Protein AF-A0A0N4WRC9-F1 (afdb_monomer_lite)

Structure (mmCIF, N/CA/C/O backbone):
data_AF-A0A0N4WRC9-F1
#
_entry.id   AF-A0A0N4WRC9-F1
#
loop_
_atom_site.group_PDB
_atom_site.id
_atom_site.type_symbol
_atom_site.label_atom_id
_atom_site.label_alt_id
_atom_site.label_comp_id
_atom_site.label_asym_id
_atom_site.label_entity_id
_atom_site.label_seq_id
_atom_site.pdbx_PDB_ins_code
_atom_site.Cartn_x
_atom_site.Cartn_y
_atom_site.Cartn_z
_atom_site.occupancy
_atom_site.B_iso_or_equiv
_atom_site.auth_seq_id
_atom_site.auth_comp_id
_atom_site.auth_asym_id
_atom_site.auth_atom_id
_atom_site.pdbx_PDB_model_num
ATOM 1 N N . LEU A 1 1 ? 3.732 -6.273 -2.012 1.00 65.19 1 LEU A N 1
ATOM 2 C CA . LEU A 1 1 ? 2.870 -5.575 -1.044 1.00 65.19 1 LEU A CA 1
ATOM 3 C C . LEU A 1 1 ? 3.063 -4.090 -1.220 1.00 65.19 1 LEU A C 1
ATOM 5 O O . LEU A 1 1 ? 4.178 -3.656 -1.480 1.00 65.19 1 LEU A O 1
ATOM 9 N N . VAL A 1 2 ? 1.977 -3.349 -1.140 1.00 64.12 2 VAL A N 1
ATOM 10 C CA . VAL A 1 2 ? 1.904 -1.903 -1.275 1.00 64.12 2 VAL A CA 1
ATOM 11 C C . VAL A 1 2 ? 1.178 -1.427 -0.023 1.00 64.12 2 VAL A C 1
ATOM 13 O O . VAL A 1 2 ? -0.004 -1.702 0.125 1.00 64.12 2 VAL A O 1
ATOM 16 N N . GLY A 1 3 ? 1.899 -0.845 0.928 1.00 60.81 3 GLY A N 1
ATOM 17 C CA . GLY A 1 3 ? 1.326 -0.266 2.141 1.00 60.81 3 GLY A CA 1
ATOM 18 C C . GLY A 1 3 ? 1.160 1.233 1.962 1.00 60.81 3 GLY A C 1
ATOM 19 O O . GLY A 1 3 ? 2.126 1.898 1.586 1.00 60.81 3 GLY A O 1
ATOM 20 N N . ASP A 1 4 ? -0.041 1.739 2.220 1.00 66.62 4 ASP A N 1
ATOM 21 C CA . ASP A 1 4 ? -0.364 3.155 2.065 1.00 66.62 4 ASP A CA 1
ATOM 22 C C . ASP A 1 4 ? -1.339 3.614 3.167 1.00 66.62 4 ASP A C 1
ATOM 24 O O . ASP A 1 4 ? -2.160 2.835 3.671 1.00 66.62 4 ASP A O 1
ATOM 28 N N . GLY A 1 5 ? -1.215 4.874 3.578 1.00 61.72 5 GLY A N 1
ATOM 29 C CA . GLY A 1 5 ? -2.146 5.564 4.462 1.00 61.72 5 GLY A CA 1
ATOM 30 C C . GLY A 1 5 ? -3.324 6.125 3.675 1.00 61.72 5 GLY A C 1
ATOM 31 O O . GLY A 1 5 ? -3.221 7.146 3.001 1.00 61.72 5 GLY A O 1
ATOM 32 N N . VAL A 1 6 ? -4.483 5.489 3.800 1.00 58.88 6 VAL A N 1
ATOM 33 C CA . VAL A 1 6 ? -5.631 5.707 2.923 1.00 58.88 6 VAL A CA 1
ATOM 34 C C . VAL A 1 6 ? -6.802 6.230 3.759 1.00 58.88 6 VAL A C 1
ATOM 36 O O . VAL A 1 6 ? -7.455 5.448 4.438 1.00 58.88 6 VAL A O 1
ATOM 39 N N . HIS A 1 7 ? -7.061 7.544 3.662 1.00 54.72 7 HIS A N 1
ATOM 40 C CA . HIS A 1 7 ? -8.148 8.336 4.281 1.00 54.72 7 HIS A CA 1
ATOM 41 C C . HIS A 1 7 ? -7.979 8.861 5.720 1.00 54.72 7 HIS A C 1
ATOM 43 O O . HIS A 1 7 ? -7.617 8.130 6.637 1.00 54.72 7 HIS A O 1
ATOM 49 N N . ASP A 1 8 ? -8.461 10.097 5.921 1.00 55.31 8 ASP A N 1
ATOM 50 C CA . ASP A 1 8 ? -8.910 10.691 7.202 1.00 55.31 8 ASP A CA 1
ATOM 51 C C . ASP A 1 8 ? -10.315 10.185 7.606 1.00 55.31 8 ASP A C 1
ATOM 53 O O . ASP A 1 8 ? -11.136 10.916 8.171 1.00 55.31 8 ASP A O 1
ATOM 57 N N . LEU A 1 9 ? -10.659 8.949 7.231 1.00 57.47 9 LEU A N 1
ATOM 58 C CA . LEU A 1 9 ? -11.955 8.348 7.535 1.00 57.47 9 LEU A CA 1
ATOM 59 C C . LEU A 1 9 ? -11.940 7.944 9.003 1.00 57.47 9 LEU A C 1
ATOM 61 O O . LEU A 1 9 ? -11.678 6.793 9.346 1.00 57.47 9 LEU A O 1
ATOM 65 N N . GLN A 1 10 ? -12.211 8.910 9.871 1.00 59.97 10 GLN A N 1
ATOM 66 C CA . GLN A 1 10 ? -12.531 8.633 11.254 1.00 59.97 10 GLN A CA 1
ATOM 67 C C . GLN A 1 10 ? -13.992 8.175 11.312 1.00 59.97 10 GLN A C 1
ATOM 69 O O . GLN A 1 10 ? -14.889 8.980 11.036 1.00 59.97 10 GLN A O 1
ATOM 74 N N . PRO A 1 11 ? -14.271 6.916 11.683 1.00 56.97 11 PRO A N 1
ATOM 75 C CA . PRO A 1 11 ? -15.608 6.587 12.114 1.00 56.97 11 PRO A CA 1
ATOM 76 C C . PRO A 1 11 ? -15.924 7.408 13.366 1.00 56.97 11 PRO A C 1
ATOM 78 O O . PRO A 1 11 ? -15.133 7.434 14.307 1.00 56.97 11 PRO A O 1
ATOM 81 N N . ASP A 1 12 ? -17.072 8.081 13.342 1.00 56.84 12 ASP A N 1
ATOM 82 C CA . ASP A 1 12 ? -17.635 8.840 14.466 1.00 56.84 12 ASP A CA 1
ATOM 83 C C . ASP A 1 12 ? -16.995 10.206 14.801 1.00 56.84 12 ASP A C 1
ATOM 85 O O . ASP A 1 12 ? -17.244 10.715 15.884 1.00 56.84 12 ASP A O 1
ATOM 89 N N . ALA A 1 13 ? -16.205 10.802 13.886 1.00 53.34 13 ALA A N 1
ATOM 90 C CA . ALA A 1 13 ? -15.784 12.226 13.764 1.00 53.34 13 ALA A CA 1
ATOM 91 C C . ALA A 1 13 ? -15.384 13.051 15.020 1.00 53.34 13 ALA A C 1
ATOM 93 O O . ALA A 1 13 ? -15.061 14.231 14.904 1.00 53.34 13 ALA A O 1
ATOM 94 N N . THR A 1 14 ? -15.364 12.479 16.218 1.00 55.19 14 THR A N 1
ATOM 95 C CA . THR A 1 14 ? -15.415 13.223 17.484 1.00 55.19 14 THR A CA 1
ATOM 96 C C . THR A 1 14 ? -14.083 13.854 17.857 1.00 55.19 14 THR A C 1
ATOM 98 O O . THR A 1 14 ? -14.061 14.755 18.682 1.00 55.19 14 THR A O 1
ATOM 101 N N . ASN A 1 15 ? -12.977 13.417 17.243 1.00 58.75 15 ASN A N 1
ATOM 102 C CA . ASN A 1 15 ? -11.627 13.869 17.605 1.00 58.75 15 ASN A CA 1
ATOM 103 C C . ASN A 1 15 ? -10.675 14.079 16.409 1.00 58.75 15 ASN A C 1
ATOM 105 O O . ASN A 1 15 ? -9.494 14.307 16.630 1.00 58.75 15 ASN A O 1
ATOM 109 N N . ALA A 1 16 ? -11.145 13.941 15.166 1.00 60.38 16 ALA A N 1
ATOM 110 C CA . ALA A 1 16 ? -10.432 14.097 13.885 1.00 60.38 16 ALA A CA 1
ATOM 111 C C . ALA A 1 16 ? -9.045 13.423 13.730 1.00 60.38 16 ALA A C 1
ATOM 113 O O . ALA A 1 16 ? -8.324 13.720 12.784 1.00 60.38 16 ALA A O 1
ATOM 114 N N . ASN A 1 17 ? -8.659 12.501 14.616 1.00 67.31 17 ASN A N 1
ATOM 115 C CA . ASN A 1 17 ? -7.271 12.025 14.697 1.00 67.31 17 ASN A CA 1
ATOM 116 C C . ASN A 1 17 ? -7.044 10.624 14.113 1.00 67.31 17 ASN A C 1
ATOM 118 O O . ASN A 1 17 ? -5.910 10.160 14.108 1.00 67.31 17 ASN A O 1
ATOM 122 N N . GLY A 1 18 ? -8.092 9.916 13.683 1.00 71.31 18 GLY A N 1
ATOM 123 C CA . GLY A 1 18 ? -7.990 8.537 13.195 1.00 71.31 18 GLY A CA 1
ATOM 124 C C . GLY A 1 18 ? -7.747 8.461 11.690 1.00 71.31 18 GLY A C 1
ATOM 125 O O . GLY A 1 18 ? -8.561 8.958 10.919 1.00 71.31 18 GLY A O 1
ATOM 126 N N . GLN A 1 19 ? -6.672 7.787 11.282 1.00 76.00 19 GLN A N 1
ATOM 127 C CA . GLN A 1 19 ? -6.378 7.469 9.888 1.00 76.00 19 GLN A CA 1
ATOM 128 C C . GLN A 1 19 ? -6.546 5.969 9.637 1.00 76.00 19 GLN A C 1
ATOM 130 O O . GLN A 1 19 ? -6.097 5.142 10.440 1.00 76.00 19 GLN A O 1
ATOM 135 N N . LEU A 1 20 ? -7.156 5.614 8.506 1.00 80.25 20 LEU A N 1
ATOM 136 C CA . LEU A 1 20 ? -7.158 4.244 8.010 1.00 80.25 20 LEU A CA 1
ATOM 137 C C . LEU A 1 20 ? -5.861 3.999 7.220 1.00 80.25 20 LEU A C 1
ATOM 139 O O . LEU A 1 20 ? -5.478 4.748 6.331 1.00 80.25 20 LEU A O 1
ATOM 143 N N . TYR A 1 21 ? -5.159 2.932 7.562 1.00 79.81 21 TYR A N 1
ATOM 144 C CA . TYR A 1 21 ? -3.979 2.439 6.871 1.00 79.81 21 TYR A CA 1
ATOM 145 C C . TYR A 1 21 ? -4.334 1.106 6.229 1.00 79.81 21 TYR A C 1
ATOM 147 O O . TYR A 1 21 ? -4.882 0.224 6.896 1.00 79.81 21 TYR A O 1
ATOM 155 N N . THR A 1 22 ? -4.044 0.954 4.939 1.00 81.06 22 THR A N 1
ATOM 156 C CA . THR A 1 22 ? -4.368 -0.270 4.205 1.00 81.06 22 THR A CA 1
ATOM 157 C C . THR A 1 22 ? -3.123 -0.828 3.539 1.00 81.06 22 THR A C 1
ATOM 159 O O . THR A 1 22 ? -2.378 -0.120 2.863 1.00 81.06 22 THR A O 1
ATOM 162 N N . ILE A 1 23 ? -2.896 -2.130 3.715 1.00 79.69 23 ILE A N 1
ATOM 163 C CA . ILE A 1 23 ? -1.838 -2.849 3.010 1.00 79.69 23 ILE A CA 1
ATOM 164 C C . ILE A 1 23 ? -2.464 -3.717 1.934 1.00 79.69 23 ILE A C 1
ATOM 166 O O . ILE A 1 23 ? -3.276 -4.599 2.204 1.00 79.69 23 ILE A O 1
ATOM 170 N N . HIS A 1 24 ? -2.017 -3.481 0.713 1.00 79.44 24 HIS A N 1
ATOM 171 C CA . HIS A 1 24 ? -2.478 -4.111 -0.503 1.00 79.44 24 HIS A CA 1
ATOM 172 C C . HIS A 1 24 ? -1.468 -5.145 -1.015 1.00 79.44 24 HIS A C 1
ATOM 174 O O . HIS A 1 24 ? -0.257 -4.919 -1.101 1.00 79.44 24 HIS A O 1
ATOM 180 N N . GLY A 1 25 ? -1.962 -6.312 -1.394 1.00 78.56 25 GLY A N 1
ATOM 181 C CA . GLY A 1 25 ? -1.270 -7.295 -2.206 1.00 78.56 25 GLY A CA 1
ATOM 182 C C . GLY A 1 25 ? -1.577 -7.041 -3.672 1.00 78.56 25 GLY A C 1
ATOM 183 O O . GLY A 1 25 ? -2.733 -6.972 -4.061 1.00 78.56 25 GLY A O 1
ATOM 184 N N . VAL A 1 26 ? -0.541 -6.931 -4.499 1.00 73.25 26 VAL A N 1
ATOM 185 C CA . VAL A 1 26 ? -0.716 -6.778 -5.946 1.00 73.25 26 VAL A CA 1
ATOM 186 C C . VAL A 1 26 ? -0.320 -8.090 -6.592 1.00 73.25 26 VAL A C 1
ATOM 188 O O . VAL A 1 26 ? 0.855 -8.465 -6.564 1.00 73.25 26 VAL A O 1
ATOM 191 N N . MET A 1 27 ? -1.297 -8.789 -7.161 1.00 69.25 27 MET A N 1
ATOM 192 C CA . MET A 1 27 ? -1.095 -10.061 -7.842 1.00 69.25 27 MET A CA 1
ATOM 193 C C . MET A 1 27 ? -1.244 -9.887 -9.354 1.00 69.25 27 MET A C 1
ATOM 195 O O . MET A 1 27 ? -2.059 -9.098 -9.840 1.00 69.25 27 MET A O 1
ATOM 199 N N . ALA A 1 28 ? -0.414 -10.618 -10.105 1.00 62.50 28 ALA A N 1
ATOM 200 C CA . ALA A 1 28 ? -0.503 -10.727 -11.558 1.00 62.50 28 ALA A CA 1
ATOM 201 C C . ALA A 1 28 ? -0.632 -9.356 -12.268 1.00 62.50 28 ALA A C 1
ATOM 203 O O . ALA A 1 28 ? -1.447 -9.162 -13.164 1.00 62.50 28 ALA A O 1
ATOM 204 N N . ASN A 1 29 ? 0.146 -8.356 -11.832 1.00 61.12 29 ASN A N 1
ATOM 205 C CA . ASN A 1 29 ? 0.201 -7.000 -12.407 1.00 61.12 29 ASN A CA 1
ATOM 206 C C . ASN A 1 29 ? -1.122 -6.209 -12.484 1.00 61.12 29 ASN A C 1
ATOM 208 O O . ASN A 1 29 ? -1.118 -5.128 -13.079 1.00 61.12 29 ASN A O 1
ATOM 212 N N . SER A 1 30 ? -2.227 -6.713 -11.932 1.00 66.38 30 SER A N 1
ATOM 213 C CA . SER A 1 30 ? -3.562 -6.172 -12.223 1.00 66.38 30 SER A CA 1
ATOM 214 C C . SER A 1 30 ? -4.592 -6.352 -11.113 1.00 66.38 30 SER A C 1
ATOM 216 O O . SER A 1 30 ? -5.568 -5.605 -11.098 1.00 66.38 30 SER A O 1
ATOM 218 N N . VAL A 1 31 ? -4.390 -7.299 -10.193 1.00 71.25 31 VAL A N 1
ATOM 219 C CA . VAL A 1 31 ? -5.325 -7.534 -9.092 1.00 71.25 31 VAL A CA 1
ATOM 220 C C . VAL A 1 31 ? -4.781 -6.885 -7.841 1.00 71.25 31 VAL A C 1
ATOM 222 O O . VAL A 1 31 ? -3.721 -7.268 -7.348 1.00 71.25 31 VAL A O 1
ATOM 225 N N . ASP A 1 32 ? -5.524 -5.906 -7.353 1.00 77.19 32 ASP A N 1
ATOM 226 C CA . ASP A 1 32 ? -5.319 -5.310 -6.046 1.00 77.19 32 ASP A CA 1
ATOM 227 C C . ASP A 1 32 ? -6.167 -6.068 -5.015 1.00 77.19 32 ASP A C 1
ATOM 229 O O . ASP A 1 32 ? -7.366 -6.276 -5.212 1.00 77.19 32 ASP A O 1
ATOM 233 N N . VAL A 1 33 ? -5.523 -6.536 -3.951 1.00 80.88 33 VAL A N 1
ATOM 234 C CA . VAL A 1 33 ? -6.125 -7.333 -2.887 1.00 80.88 33 VAL A CA 1
ATOM 235 C C . VAL A 1 33 ? -5.816 -6.649 -1.560 1.00 80.88 33 VAL A C 1
ATOM 237 O O . VAL A 1 33 ? -4.659 -6.666 -1.143 1.00 80.88 33 VAL A O 1
ATOM 240 N N . PRO A 1 34 ? -6.796 -6.072 -0.853 1.00 84.69 34 PRO A N 1
ATOM 241 C CA . PRO A 1 34 ? -6.545 -5.571 0.489 1.00 84.69 34 PRO A CA 1
ATOM 242 C C . PRO A 1 34 ? -6.251 -6.753 1.423 1.00 84.69 34 PRO A C 1
ATOM 244 O O . PRO A 1 34 ? -7.038 -7.694 1.516 1.00 84.69 34 PRO A O 1
ATOM 247 N N . LEU A 1 35 ? -5.095 -6.721 2.085 1.00 82.31 35 LEU A N 1
ATOM 248 C CA . LEU A 1 35 ? -4.628 -7.782 2.983 1.00 82.31 35 LEU A CA 1
ATOM 249 C C . LEU A 1 35 ? -4.779 -7.409 4.453 1.00 82.31 35 LEU A C 1
ATOM 251 O O . LEU A 1 35 ? -4.991 -8.284 5.287 1.00 82.31 35 LEU A O 1
ATOM 255 N N . LEU A 1 36 ? -4.635 -6.124 4.777 1.00 85.25 36 LEU A N 1
ATOM 256 C CA . LEU A 1 36 ? -4.705 -5.634 6.147 1.00 85.25 36 LEU A CA 1
ATOM 257 C C . LEU A 1 36 ? -5.291 -4.228 6.175 1.00 85.25 36 LEU A C 1
ATOM 259 O O . LEU A 1 36 ? -4.906 -3.379 5.373 1.00 85.25 36 LEU A O 1
ATOM 263 N N . PHE A 1 37 ? -6.158 -3.991 7.155 1.00 86.75 37 PHE A N 1
ATOM 264 C CA . PHE A 1 37 ? -6.667 -2.675 7.523 1.00 86.75 37 PHE A CA 1
ATOM 265 C C . PHE A 1 37 ? -6.233 -2.359 8.954 1.00 86.75 37 PHE A C 1
ATOM 267 O O . PHE A 1 37 ? -6.355 -3.207 9.838 1.00 86.75 37 PHE A O 1
ATOM 274 N N . ALA A 1 38 ? -5.750 -1.147 9.194 1.00 84.88 38 ALA A N 1
ATOM 275 C CA . ALA A 1 38 ? -5.419 -0.657 10.523 1.00 84.88 38 ALA A CA 1
ATOM 276 C C . ALA A 1 38 ? -5.966 0.755 10.696 1.00 84.88 38 ALA A C 1
ATOM 278 O O . ALA A 1 38 ? -5.669 1.633 9.900 1.00 84.88 38 ALA A O 1
ATOM 279 N N . ILE A 1 39 ? -6.743 0.989 11.748 1.00 83.44 39 ILE A N 1
ATOM 280 C CA . ILE A 1 39 ? -7.144 2.342 12.136 1.00 83.44 39 ILE A CA 1
ATOM 281 C C . ILE A 1 39 ? -6.180 2.789 13.224 1.00 83.44 39 ILE A C 1
ATOM 283 O O . ILE A 1 39 ? -6.057 2.130 14.257 1.00 83.44 39 ILE A O 1
ATOM 287 N N . THR A 1 40 ? -5.476 3.888 12.988 1.00 79.25 40 THR A N 1
ATOM 288 C CA . THR A 1 40 ? -4.494 4.416 13.932 1.00 79.25 40 THR A CA 1
ATOM 289 C C . THR A 1 40 ? -4.665 5.910 14.129 1.00 79.25 40 THR A C 1
ATOM 291 O O . THR A 1 40 ? -4.938 6.647 13.190 1.00 79.25 40 THR A O 1
ATOM 294 N N . THR A 1 41 ? -4.468 6.367 15.363 1.00 78.94 41 THR A N 1
ATOM 295 C CA . THR A 1 41 ? -4.416 7.795 15.698 1.00 78.94 41 THR A CA 1
ATOM 296 C C . THR A 1 41 ? -2.997 8.356 15.739 1.00 78.94 41 THR A C 1
ATOM 298 O O . THR A 1 41 ? -2.790 9.537 16.008 1.00 78.94 41 THR A O 1
ATOM 301 N N . ARG A 1 42 ? -1.984 7.505 15.524 1.00 76.50 42 ARG A N 1
ATOM 302 C CA . ARG A 1 42 ? -0.563 7.862 15.610 1.00 76.50 42 ARG A CA 1
ATOM 303 C C . ARG A 1 42 ? 0.231 7.205 14.485 1.00 76.50 42 ARG A C 1
ATOM 305 O O . ARG A 1 42 ? 0.025 6.036 14.172 1.00 76.50 42 ARG A O 1
ATOM 312 N N . LYS A 1 43 ? 1.205 7.929 13.939 1.00 75.50 43 LYS A N 1
ATOM 313 C CA . LYS A 1 43 ? 2.073 7.466 12.840 1.00 75.50 43 LYS A CA 1
ATOM 314 C C . LYS A 1 43 ? 3.533 7.334 13.281 1.00 75.50 43 LYS A C 1
ATOM 316 O O . LYS A 1 43 ? 4.434 7.920 12.691 1.00 75.50 43 LYS A O 1
ATOM 321 N N . ASN A 1 44 ? 3.771 6.640 14.393 1.00 80.88 44 ASN A N 1
ATOM 322 C CA . ASN A 1 44 ? 5.127 6.420 14.904 1.00 80.88 44 ASN A CA 1
ATOM 323 C C . ASN A 1 44 ? 5.633 5.009 14.580 1.00 80.88 44 ASN A C 1
ATOM 325 O O . ASN A 1 44 ? 4.867 4.124 14.204 1.00 80.88 44 ASN A O 1
ATOM 329 N N . GLU A 1 45 ? 6.941 4.812 14.734 1.00 75.25 45 GLU A N 1
ATOM 330 C CA . GLU A 1 45 ? 7.624 3.570 14.360 1.00 75.25 45 GLU A CA 1
ATOM 331 C C . GLU A 1 45 ? 7.032 2.348 15.072 1.00 75.25 45 GLU A C 1
ATOM 333 O O . GLU A 1 45 ? 6.722 1.362 14.418 1.00 75.25 45 GLU A O 1
ATOM 338 N N . ARG A 1 46 ? 6.735 2.458 16.372 1.00 80.00 46 ARG A N 1
ATOM 339 C CA . ARG A 1 46 ? 6.157 1.370 17.177 1.00 80.00 46 ARG A CA 1
ATOM 340 C C . ARG A 1 46 ? 4.774 0.924 16.689 1.00 80.00 46 ARG A C 1
ATOM 342 O O . ARG A 1 46 ? 4.429 -0.253 16.781 1.00 80.00 46 ARG A O 1
ATOM 349 N N . VAL A 1 47 ? 3.955 1.854 16.190 1.00 82.69 47 VAL A N 1
ATOM 350 C CA . VAL A 1 47 ? 2.657 1.516 15.583 1.00 82.69 47 VAL A CA 1
ATOM 351 C C . VAL A 1 47 ? 2.871 0.729 14.293 1.00 82.69 47 VAL A C 1
ATOM 353 O O . VAL A 1 47 ? 2.250 -0.319 14.114 1.00 82.69 47 VAL A O 1
ATOM 356 N N . TYR A 1 48 ? 3.773 1.192 13.426 1.00 78.44 48 TYR A N 1
ATOM 357 C CA . TYR A 1 48 ? 4.091 0.499 12.179 1.00 78.44 48 TYR A CA 1
ATOM 358 C C . TYR A 1 48 ? 4.728 -0.873 12.419 1.00 78.44 48 TYR A C 1
ATOM 360 O O . TYR A 1 48 ? 4.324 -1.830 11.767 1.00 78.44 48 TYR A O 1
ATOM 368 N N . GLU A 1 49 ? 5.628 -1.009 13.398 1.00 79.00 49 GLU A N 1
ATOM 369 C CA . GLU A 1 49 ? 6.194 -2.297 13.831 1.00 79.00 49 GLU A CA 1
ATOM 370 C C . GLU A 1 49 ? 5.082 -3.291 14.198 1.00 79.00 49 GLU A C 1
ATOM 372 O O . GLU A 1 49 ? 5.104 -4.436 13.758 1.00 79.00 49 GLU A O 1
ATOM 377 N N . ARG A 1 50 ? 4.045 -2.852 14.924 1.00 84.88 50 ARG A N 1
ATOM 378 C CA . ARG A 1 50 ? 2.911 -3.718 15.283 1.00 84.88 50 ARG A CA 1
ATOM 379 C C . ARG A 1 50 ? 2.052 -4.105 14.077 1.00 84.88 50 ARG A C 1
ATOM 381 O O . ARG A 1 50 ? 1.637 -5.258 13.979 1.00 84.88 50 ARG A O 1
ATOM 388 N N . ILE A 1 51 ? 1.777 -3.163 13.173 1.00 83.38 51 ILE A N 1
ATOM 389 C CA . ILE A 1 51 ? 1.015 -3.421 11.938 1.00 83.38 51 ILE A CA 1
ATOM 390 C C . ILE A 1 51 ? 1.757 -4.439 11.063 1.00 83.38 51 ILE A C 1
ATOM 392 O O . ILE A 1 51 ? 1.181 -5.433 10.619 1.00 83.38 51 ILE A O 1
ATOM 396 N N . PHE A 1 52 ? 3.047 -4.203 10.842 1.00 81.06 52 PHE A N 1
ATOM 397 C CA . PHE A 1 52 ? 3.915 -5.054 10.039 1.00 81.06 52 PHE A CA 1
ATOM 398 C C . PHE A 1 52 ? 4.146 -6.419 10.687 1.00 81.06 52 PHE A C 1
ATOM 400 O O . PHE A 1 52 ? 4.057 -7.428 9.994 1.00 81.06 52 PHE A O 1
ATOM 407 N N . GLY A 1 53 ? 4.310 -6.477 12.010 1.00 79.75 53 GLY A N 1
ATOM 408 C CA . GLY A 1 53 ? 4.389 -7.730 12.760 1.00 79.75 53 GLY A CA 1
ATOM 409 C C . GLY A 1 53 ? 3.149 -8.603 12.565 1.00 79.75 53 GLY A C 1
ATOM 410 O O . GLY A 1 53 ? 3.273 -9.778 12.233 1.00 79.75 53 GLY A O 1
ATOM 411 N N . LYS A 1 54 ? 1.939 -8.027 12.644 1.00 85.50 54 LYS A N 1
ATOM 412 C CA . LYS A 1 54 ? 0.697 -8.782 12.387 1.00 85.50 54 LYS A CA 1
ATOM 413 C C . LYS A 1 54 ? 0.566 -9.279 10.958 1.00 85.50 54 LYS A C 1
ATOM 415 O O . LYS A 1 54 ? 0.087 -10.387 10.733 1.00 85.50 54 LYS A O 1
ATOM 420 N N . LEU A 1 55 ? 1.020 -8.488 9.994 1.00 81.62 55 LEU A N 1
ATOM 421 C CA . LEU A 1 55 ? 1.078 -8.926 8.60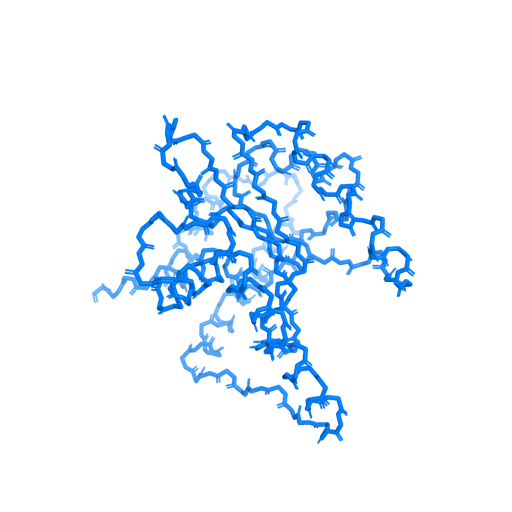8 1.00 81.62 55 LEU A CA 1
ATOM 422 C C . LEU A 1 55 ? 2.081 -10.073 8.413 1.00 81.62 55 LEU A C 1
ATOM 424 O O . LEU A 1 55 ? 1.774 -11.027 7.704 1.00 81.62 55 LEU A O 1
ATOM 428 N N . LYS A 1 56 ? 3.257 -9.991 9.042 1.00 77.44 56 LYS A N 1
ATOM 429 C CA . LYS A 1 56 ? 4.296 -11.026 9.002 1.00 77.44 56 LYS A CA 1
ATOM 430 C C . LYS A 1 56 ? 3.784 -12.342 9.586 1.00 77.44 56 LYS A C 1
ATOM 432 O O . LYS A 1 56 ? 3.808 -13.338 8.873 1.00 77.44 56 LYS A O 1
ATOM 437 N N . GLU A 1 57 ? 3.213 -12.312 10.793 1.00 83.19 57 GLU A N 1
ATOM 438 C CA . GLU A 1 57 ? 2.577 -13.475 11.436 1.00 83.19 57 GLU A CA 1
ATOM 439 C C . GLU A 1 57 ? 1.543 -14.137 10.505 1.00 83.19 57 GLU A C 1
ATOM 441 O O . GLU A 1 57 ? 1.559 -15.351 10.312 1.00 83.19 57 GLU A O 1
ATOM 446 N N . ALA A 1 58 ? 0.666 -13.342 9.879 1.00 83.25 58 ALA A N 1
ATOM 447 C CA . ALA A 1 58 ? -0.369 -13.856 8.981 1.00 83.25 58 ALA A CA 1
ATOM 448 C C . ALA A 1 58 ? 0.204 -14.486 7.699 1.00 83.25 58 ALA A C 1
ATOM 450 O O . ALA A 1 58 ? -0.306 -15.499 7.220 1.00 83.25 58 ALA A O 1
ATOM 451 N N . ILE A 1 59 ? 1.260 -13.897 7.132 1.00 78.38 59 ILE A N 1
ATOM 452 C CA . ILE A 1 59 ? 1.927 -14.423 5.936 1.00 78.38 59 ILE A CA 1
ATOM 453 C C . ILE A 1 59 ? 2.673 -15.718 6.261 1.00 78.38 59 ILE A C 1
ATOM 455 O O . ILE A 1 59 ? 2.592 -16.670 5.486 1.00 78.38 59 ILE A O 1
ATOM 459 N N . GLU A 1 60 ? 3.380 -15.765 7.389 1.00 80.38 60 GLU A N 1
ATOM 460 C CA . GLU A 1 60 ? 4.104 -16.952 7.851 1.00 80.38 60 GLU A CA 1
ATOM 461 C C . GLU A 1 60 ? 3.137 -18.104 8.145 1.00 80.38 60 GLU A C 1
ATOM 463 O O . GLU A 1 60 ? 3.340 -19.212 7.647 1.00 80.38 60 GLU A O 1
ATOM 468 N N . ALA A 1 61 ? 2.027 -17.832 8.839 1.00 83.31 61 ALA A N 1
ATOM 469 C CA . ALA A 1 61 ? 0.972 -18.815 9.089 1.00 83.31 61 ALA A CA 1
ATOM 470 C C . ALA A 1 61 ? 0.340 -19.360 7.793 1.00 83.31 61 ALA A C 1
ATOM 472 O O . ALA A 1 61 ? -0.082 -20.514 7.744 1.00 83.31 61 ALA A O 1
ATOM 473 N N . ALA A 1 62 ? 0.302 -18.554 6.729 1.00 81.44 62 ALA A N 1
ATOM 474 C CA . ALA A 1 62 ? -0.172 -18.964 5.408 1.00 81.44 62 ALA A CA 1
ATOM 475 C C . ALA A 1 62 ? 0.894 -19.690 4.556 1.00 81.44 62 ALA A C 1
ATOM 477 O O . ALA A 1 62 ? 0.637 -19.993 3.390 1.00 81.44 62 ALA A O 1
ATOM 478 N N . GLY A 1 63 ? 2.096 -19.949 5.090 1.00 79.06 63 GLY A N 1
ATOM 479 C CA . GLY A 1 63 ? 3.200 -20.587 4.360 1.00 79.06 63 GLY A CA 1
ATOM 480 C C . GLY A 1 63 ? 3.875 -19.676 3.326 1.00 79.06 63 GLY A C 1
ATOM 481 O O . GLY A 1 63 ? 4.477 -20.150 2.358 1.00 79.06 63 GLY A O 1
ATOM 482 N N . GLY A 1 64 ? 3.749 -18.356 3.484 1.00 68.94 64 GLY A N 1
ATOM 483 C CA . GLY A 1 64 ? 4.329 -17.366 2.584 1.00 68.94 64 GLY A CA 1
ATOM 484 C C . GLY A 1 64 ? 5.861 -17.392 2.570 1.00 68.94 64 GLY A C 1
ATOM 485 O O . GLY A 1 64 ? 6.517 -17.629 3.578 1.00 68.94 64 GLY A O 1
ATOM 486 N N . ARG A 1 65 ? 6.459 -17.131 1.401 1.00 63.84 65 ARG A N 1
ATOM 487 C CA . ARG A 1 65 ? 7.923 -17.096 1.225 1.00 63.84 65 ARG A CA 1
ATOM 488 C C . ARG A 1 65 ? 8.514 -15.749 1.641 1.00 63.84 65 ARG A C 1
ATOM 490 O O . ARG A 1 65 ? 7.938 -14.711 1.339 1.00 63.84 65 ARG A O 1
ATOM 497 N N . ASN A 1 66 ? 9.761 -15.765 2.115 1.00 57.62 66 ASN A N 1
ATOM 498 C CA . ASN A 1 66 ? 10.513 -14.586 2.579 1.00 57.62 66 ASN A CA 1
ATOM 499 C C . ASN A 1 66 ? 10.902 -13.547 1.507 1.00 57.62 66 ASN A C 1
ATOM 501 O O . ASN A 1 66 ? 11.660 -12.620 1.777 1.00 57.62 66 ASN A O 1
ATOM 505 N N . ASN A 1 67 ? 10.442 -13.690 0.263 1.00 61.41 67 ASN A N 1
ATOM 506 C CA . ASN A 1 67 ? 10.879 -12.844 -0.851 1.00 61.41 67 ASN A CA 1
ATOM 507 C C . ASN A 1 67 ? 9.756 -11.921 -1.332 1.00 61.41 67 ASN A C 1
ATOM 509 O O . ASN A 1 67 ? 9.453 -11.835 -2.525 1.00 61.41 67 ASN A O 1
ATOM 513 N N . ILE A 1 68 ? 9.104 -11.256 -0.382 1.00 64.12 68 ILE A N 1
ATOM 514 C CA . ILE A 1 68 ? 8.028 -10.318 -0.672 1.00 64.12 68 ILE A CA 1
ATOM 515 C C . ILE A 1 68 ? 8.616 -8.925 -0.843 1.00 64.12 68 ILE A C 1
ATOM 517 O O . ILE A 1 68 ? 9.321 -8.413 0.018 1.00 64.12 68 ILE A O 1
ATOM 521 N N . ARG A 1 69 ? 8.302 -8.290 -1.973 1.00 65.06 69 ARG A N 1
ATOM 522 C CA . ARG A 1 69 ? 8.671 -6.893 -2.209 1.00 65.06 69 ARG A CA 1
ATOM 523 C C . ARG A 1 69 ? 7.633 -5.985 -1.580 1.00 65.06 69 ARG A C 1
ATOM 525 O O . ARG A 1 69 ? 6.439 -6.163 -1.834 1.00 65.06 69 ARG A O 1
ATOM 532 N N . ILE A 1 70 ? 8.085 -5.015 -0.800 1.00 64.50 70 ILE A N 1
ATOM 533 C CA . ILE A 1 70 ? 7.223 -4.081 -0.084 1.00 64.50 70 ILE A CA 1
ATOM 534 C C . ILE A 1 70 ? 7.500 -2.681 -0.610 1.00 64.50 70 ILE A C 1
ATOM 536 O O . ILE A 1 70 ? 8.647 -2.248 -0.686 1.00 64.50 70 ILE A O 1
ATOM 540 N N . LEU A 1 71 ? 6.436 -1.997 -0.998 1.00 64.25 71 LEU A N 1
ATOM 541 C CA . LEU A 1 71 ? 6.445 -0.582 -1.295 1.00 64.25 71 LEU A CA 1
ATOM 542 C C . LEU A 1 71 ? 5.630 0.103 -0.200 1.00 64.25 71 LEU A C 1
ATOM 544 O O . LEU A 1 71 ? 4.475 -0.256 -0.003 1.00 64.25 71 LEU A O 1
ATOM 548 N N . LEU A 1 72 ? 6.249 1.022 0.528 1.00 66.38 72 LEU A N 1
ATOM 549 C CA . LEU A 1 72 ? 5.622 1.766 1.618 1.00 66.38 72 LEU A CA 1
ATOM 550 C C . LEU A 1 72 ? 5.581 3.243 1.256 1.00 66.38 72 LEU A C 1
ATOM 552 O O . LEU A 1 72 ? 6.377 3.699 0.428 1.00 66.38 72 LEU A O 1
ATOM 556 N N . ASP A 1 73 ? 4.708 3.986 1.924 1.00 61.72 73 ASP A N 1
ATOM 557 C CA . ASP A 1 73 ? 4.799 5.439 1.939 1.00 61.72 73 ASP A CA 1
ATOM 558 C C . ASP A 1 73 ? 6.179 5.906 2.399 1.00 61.72 73 ASP A C 1
ATOM 560 O O . ASP A 1 73 ? 6.834 5.284 3.239 1.00 61.72 73 ASP A O 1
ATOM 564 N N . TYR A 1 74 ? 6.618 7.043 1.856 1.00 54.41 74 TYR A N 1
ATOM 565 C CA . TYR A 1 74 ? 7.921 7.652 2.138 1.00 54.41 74 TYR A CA 1
ATOM 566 C C . TYR A 1 74 ? 8.063 8.170 3.589 1.00 54.41 74 TY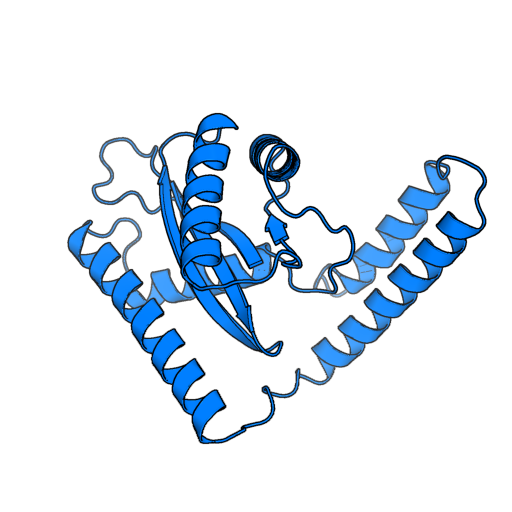R A C 1
ATOM 568 O O . TYR A 1 74 ? 8.997 8.916 3.893 1.00 54.41 74 TYR A O 1
ATOM 576 N N . GLU A 1 75 ? 7.168 7.785 4.505 1.00 62.88 75 GLU A N 1
ATOM 577 C CA . GLU A 1 75 ? 7.264 8.109 5.923 1.00 62.88 75 GLU A CA 1
ATOM 578 C C . GLU A 1 75 ? 8.453 7.381 6.570 1.00 62.88 75 GLU A C 1
ATOM 580 O O . GLU A 1 75 ? 8.566 6.153 6.563 1.00 62.88 75 GLU A O 1
ATOM 585 N N . LYS A 1 76 ? 9.346 8.157 7.198 1.00 67.62 76 LYS A N 1
ATOM 586 C CA . LYS A 1 76 ? 10.580 7.655 7.826 1.00 67.62 76 LYS A CA 1
ATOM 587 C C . LYS A 1 76 ? 10.313 6.569 8.875 1.00 67.62 76 LYS A C 1
ATOM 589 O O . LYS A 1 76 ? 11.074 5.611 8.962 1.00 67.62 76 LYS A O 1
ATOM 594 N N . ALA A 1 77 ? 9.229 6.706 9.639 1.00 65.69 77 ALA A N 1
ATOM 595 C CA . ALA A 1 77 ? 8.828 5.743 10.660 1.00 65.69 77 ALA A CA 1
ATOM 596 C C . ALA A 1 77 ? 8.440 4.382 10.057 1.00 65.69 77 ALA A C 1
ATOM 598 O O . ALA A 1 77 ? 8.924 3.355 10.525 1.00 65.69 77 ALA A O 1
ATOM 599 N N . ALA A 1 78 ? 7.636 4.373 8.988 1.00 64.56 78 ALA A N 1
ATOM 600 C CA . ALA A 1 78 ? 7.255 3.150 8.283 1.00 64.56 78 ALA A CA 1
ATOM 601 C C . ALA A 1 78 ? 8.474 2.468 7.640 1.00 64.56 78 ALA A C 1
ATOM 603 O O . ALA A 1 78 ? 8.645 1.254 7.744 1.00 64.56 78 ALA A O 1
ATOM 604 N N . ILE A 1 79 ? 9.375 3.252 7.036 1.00 67.44 79 ILE A N 1
ATOM 605 C CA . ILE A 1 79 ? 10.619 2.733 6.452 1.00 67.44 79 ILE A CA 1
ATOM 606 C C . ILE A 1 79 ? 11.510 2.088 7.522 1.00 67.44 79 ILE A C 1
ATOM 608 O O . ILE A 1 79 ? 12.060 1.012 7.289 1.00 67.44 79 ILE A O 1
ATOM 612 N N . ASN A 1 80 ? 11.683 2.734 8.676 1.00 70.06 80 ASN A N 1
ATOM 613 C CA . ASN A 1 80 ? 12.532 2.207 9.743 1.00 70.06 80 ASN A CA 1
ATOM 614 C C . ASN A 1 80 ? 11.941 0.937 10.369 1.00 70.06 80 ASN A C 1
ATOM 616 O O . ASN A 1 80 ? 12.661 -0.054 10.491 1.00 70.06 80 ASN A O 1
ATOM 620 N N . ALA A 1 81 ? 10.633 0.928 10.643 1.00 66.12 81 ALA A N 1
ATOM 621 C CA . ALA A 1 81 ? 9.923 -0.250 11.136 1.00 66.12 81 ALA A CA 1
ATOM 622 C C . ALA A 1 81 ? 10.084 -1.446 10.183 1.00 66.12 81 ALA A C 1
ATOM 624 O O . ALA A 1 81 ? 10.418 -2.550 10.606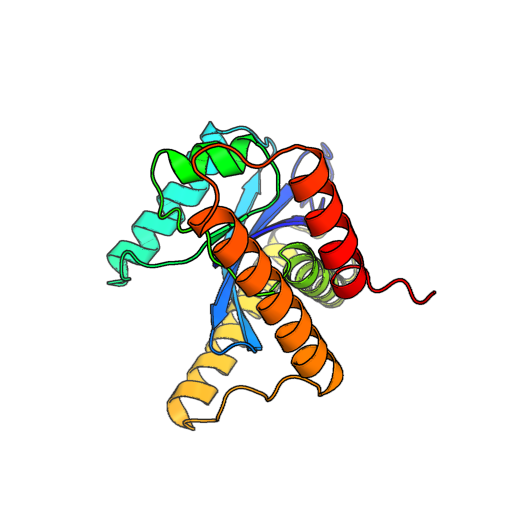 1.00 66.12 81 ALA A O 1
ATOM 625 N N . ALA A 1 82 ? 9.931 -1.221 8.875 1.00 67.56 82 ALA A N 1
ATOM 626 C CA . ALA A 1 82 ? 10.104 -2.274 7.880 1.00 67.56 82 ALA A CA 1
ATOM 627 C C . ALA A 1 82 ? 11.544 -2.801 7.804 1.00 67.56 82 ALA A C 1
ATOM 629 O O . ALA A 1 82 ? 11.740 -3.995 7.608 1.00 67.56 82 ALA A O 1
ATOM 630 N N . LYS A 1 83 ? 12.554 -1.938 7.986 1.00 67.19 83 LYS A N 1
ATOM 631 C CA . LYS A 1 83 ? 13.973 -2.335 7.962 1.00 67.19 83 LYS A CA 1
ATOM 632 C C . LYS A 1 83 ? 14.394 -3.184 9.156 1.00 67.19 83 LYS A C 1
ATOM 634 O O . LYS A 1 83 ? 15.319 -3.977 9.011 1.00 67.19 83 LYS A O 1
ATOM 639 N N . ARG A 1 84 ? 13.783 -2.975 10.324 1.00 62.75 84 ARG A N 1
ATOM 640 C CA . ARG A 1 84 ? 14.168 -3.670 11.559 1.00 62.75 84 ARG A CA 1
ATOM 641 C C . ARG A 1 84 ? 13.767 -5.138 11.568 1.00 62.75 84 ARG A C 1
ATOM 643 O O . ARG A 1 84 ? 14.467 -5.926 12.189 1.00 62.75 84 ARG A O 1
ATOM 650 N N . ASP A 1 85 ? 12.677 -5.491 10.887 1.00 55.19 85 ASP A N 1
ATOM 651 C CA . ASP A 1 85 ? 12.065 -6.812 11.076 1.00 55.19 85 ASP A CA 1
ATOM 652 C C . ASP A 1 85 ? 11.452 -7.437 9.801 1.00 55.19 85 ASP A C 1
ATOM 654 O O . ASP A 1 85 ? 10.927 -8.556 9.840 1.00 55.19 85 ASP A O 1
ATOM 658 N N . MET A 1 86 ? 11.507 -6.752 8.645 1.00 53.28 86 MET A N 1
ATOM 659 C CA . MET A 1 86 ? 10.845 -7.197 7.411 1.00 53.28 86 MET A CA 1
ATOM 660 C C . MET A 1 86 ? 11.664 -7.049 6.118 1.00 53.28 86 MET A C 1
ATOM 662 O O . MET A 1 86 ? 12.642 -6.314 6.001 1.00 53.28 86 MET A O 1
ATOM 666 N N . TRP A 1 87 ? 11.243 -7.838 5.125 1.00 53.53 87 TRP A N 1
ATOM 667 C CA . TRP A 1 87 ? 11.904 -8.117 3.850 1.00 53.53 87 TRP A CA 1
ATOM 668 C C . TRP A 1 87 ? 12.152 -6.865 2.989 1.00 53.53 87 TRP A C 1
ATOM 670 O O . TRP A 1 87 ? 11.381 -6.518 2.092 1.00 53.53 87 TRP A O 1
ATOM 680 N N . CYS A 1 88 ? 13.269 -6.178 3.223 1.00 41.72 88 CYS A N 1
ATOM 681 C CA . CYS A 1 88 ? 13.708 -5.076 2.375 1.00 41.72 88 CYS A CA 1
ATOM 682 C C . CYS A 1 88 ? 14.467 -5.603 1.149 1.00 41.72 88 CYS A C 1
ATOM 684 O O . CYS A 1 88 ? 15.656 -5.909 1.219 1.00 41.72 88 CYS A O 1
ATOM 686 N N . LYS A 1 89 ? 13.807 -5.623 -0.015 1.00 37.44 89 LYS A N 1
ATOM 687 C CA . LYS A 1 89 ? 14.496 -5.702 -1.310 1.00 37.44 89 LYS A CA 1
ATOM 688 C C . LYS A 1 89 ? 14.224 -4.455 -2.144 1.00 37.44 89 LYS A C 1
ATOM 690 O O . LYS A 1 89 ? 13.116 -4.233 -2.628 1.00 37.44 89 LYS A O 1
ATOM 695 N N . TRP A 1 90 ? 15.278 -3.667 -2.332 1.00 32.56 90 TRP A N 1
ATOM 696 C CA . TRP A 1 90 ? 15.342 -2.526 -3.240 1.00 32.56 90 TRP A CA 1
ATOM 697 C C . TRP A 1 90 ? 15.347 -2.997 -4.697 1.00 32.56 90 TRP A C 1
ATOM 699 O O . TRP A 1 90 ? 16.424 -3.168 -5.251 1.00 32.56 90 TRP A O 1
ATOM 709 N N . ASP A 1 91 ? 14.178 -3.242 -5.307 1.00 34.53 91 ASP A N 1
ATOM 710 C CA . ASP A 1 91 ? 14.031 -3.328 -6.775 1.00 34.53 91 ASP A CA 1
ATOM 711 C C . ASP A 1 91 ? 12.563 -3.487 -7.246 1.00 34.53 91 ASP A C 1
ATOM 713 O O . ASP A 1 91 ? 12.139 -4.570 -7.670 1.00 34.53 91 ASP A O 1
ATOM 717 N N . VAL A 1 92 ? 11.722 -2.451 -7.136 1.00 45.09 92 VAL A N 1
ATOM 718 C CA . VAL A 1 92 ? 10.306 -2.550 -7.551 1.00 45.09 92 VAL A CA 1
ATOM 719 C C . VAL A 1 92 ? 10.007 -1.675 -8.760 1.00 45.09 92 VAL A C 1
ATOM 721 O O . VAL A 1 92 ? 10.125 -0.453 -8.727 1.00 45.09 92 VAL A O 1
ATOM 724 N N . SER A 1 93 ? 9.552 -2.327 -9.828 1.00 41.00 93 SER A N 1
ATOM 725 C CA . SER A 1 93 ? 9.016 -1.701 -11.027 1.00 41.00 93 SER A CA 1
ATOM 726 C C . SER A 1 93 ? 7.537 -1.313 -10.844 1.00 41.00 93 SER A C 1
ATOM 728 O O . SER A 1 93 ? 6.648 -2.154 -10.934 1.00 41.00 93 SER A O 1
ATOM 730 N N . ILE A 1 94 ? 7.290 -0.010 -10.670 1.00 47.94 94 ILE A N 1
ATOM 731 C CA . ILE A 1 94 ? 6.161 0.746 -11.256 1.00 47.94 94 ILE A CA 1
ATOM 732 C C . ILE A 1 94 ? 4.747 0.234 -10.919 1.00 47.94 94 ILE A C 1
ATOM 734 O O . ILE A 1 94 ? 3.875 0.126 -11.787 1.00 47.94 94 ILE A O 1
ATOM 738 N N . LEU A 1 95 ? 4.483 0.008 -9.637 1.00 47.78 95 LEU A N 1
ATOM 739 C CA . LEU A 1 95 ? 3.213 0.448 -9.063 1.00 47.78 95 LEU A CA 1
ATOM 740 C C . LEU A 1 95 ? 3.553 1.587 -8.104 1.00 47.78 95 LEU A C 1
ATOM 742 O O . LEU A 1 95 ? 4.518 1.463 -7.359 1.00 47.78 95 LEU A O 1
ATOM 746 N N . ARG A 1 96 ? 2.840 2.711 -8.161 1.00 51.38 96 ARG A N 1
ATOM 747 C CA . ARG A 1 96 ? 2.971 3.730 -7.111 1.00 51.38 96 ARG A CA 1
ATOM 748 C C . ARG A 1 96 ? 2.036 3.364 -5.979 1.00 51.38 96 ARG A C 1
ATOM 750 O O . ARG A 1 96 ? 0.895 3.025 -6.289 1.00 51.38 96 ARG A O 1
ATOM 757 N N . THR A 1 97 ? 2.499 3.481 -4.733 1.00 53.56 97 THR A N 1
ATOM 758 C CA . THR A 1 97 ? 1.622 3.434 -3.550 1.00 53.56 97 THR A CA 1
ATOM 759 C C . THR A 1 97 ? 0.432 4.363 -3.766 1.00 53.56 97 THR A C 1
ATOM 761 O O . THR A 1 97 ? -0.699 3.891 -3.838 1.00 53.56 97 THR A O 1
ATOM 764 N N . THR A 1 98 ? 0.733 5.610 -4.151 1.00 54.56 98 THR A N 1
ATOM 765 C CA . THR A 1 98 ? -0.242 6.677 -4.401 1.00 54.56 98 THR A CA 1
ATOM 766 C C . THR A 1 98 ? -1.372 6.266 -5.338 1.00 54.56 98 THR A C 1
ATOM 768 O O . THR A 1 98 ? -2.523 6.574 -5.077 1.00 54.56 98 THR A O 1
ATOM 771 N N . ASN A 1 99 ? -1.093 5.530 -6.420 1.00 61.47 99 ASN A N 1
ATOM 772 C CA . ASN A 1 99 ? -2.139 5.147 -7.372 1.00 61.47 99 ASN A CA 1
ATOM 773 C C . ASN A 1 99 ? -3.048 4.038 -6.819 1.00 61.47 99 ASN A C 1
ATOM 775 O O . ASN A 1 99 ? -4.236 4.016 -7.141 1.00 61.47 99 ASN A O 1
ATOM 779 N N . ALA A 1 100 ? -2.494 3.110 -6.032 1.00 64.62 100 ALA A N 1
ATOM 780 C CA . ALA A 1 100 ? -3.274 2.061 -5.379 1.00 64.62 100 ALA A CA 1
ATOM 781 C C . ALA A 1 100 ? -4.156 2.670 -4.282 1.00 64.62 100 ALA A C 1
ATOM 783 O O . ALA A 1 100 ? -5.367 2.454 -4.281 1.00 64.62 100 ALA A O 1
ATOM 784 N N . ALA A 1 101 ? -3.587 3.539 -3.446 1.00 64.81 101 ALA A N 1
ATOM 785 C CA . ALA A 1 101 ? -4.342 4.258 -2.432 1.00 64.81 101 ALA A CA 1
ATOM 786 C C . ALA A 1 101 ? -5.377 5.213 -2.995 1.00 64.81 101 ALA A C 1
ATOM 788 O O . ALA A 1 101 ? -6.503 5.194 -2.532 1.00 64.81 101 ALA A O 1
ATOM 789 N N . GLU A 1 102 ? -5.067 6.025 -4.005 1.00 68.12 102 GLU A N 1
ATOM 790 C CA . GLU A 1 102 ? -6.058 6.897 -4.647 1.00 68.12 102 GLU A CA 1
ATOM 791 C C . GLU A 1 102 ? -7.212 6.088 -5.250 1.00 68.12 102 GLU A C 1
ATOM 793 O O . GLU A 1 102 ? -8.375 6.486 -5.153 1.00 68.12 102 GLU A O 1
ATOM 798 N N . SER A 1 103 ? -6.911 4.936 -5.858 1.00 72.75 103 SER A N 1
ATOM 799 C CA . SER A 1 103 ? -7.934 4.041 -6.398 1.00 72.75 103 SER A CA 1
ATOM 800 C C . SER A 1 103 ? -8.799 3.436 -5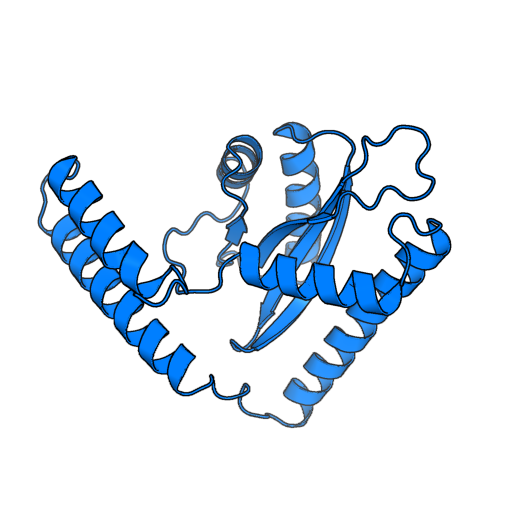.291 1.00 72.75 103 SER A C 1
ATOM 802 O O . SER A 1 103 ? -10.024 3.419 -5.420 1.00 72.75 103 SER A O 1
ATOM 804 N N . PHE A 1 104 ? -8.188 2.971 -4.199 1.00 76.31 104 PHE A N 1
ATOM 805 C CA . PHE A 1 104 ? -8.909 2.415 -3.057 1.00 76.31 104 PHE A CA 1
ATOM 806 C C . PHE A 1 104 ? -9.709 3.490 -2.306 1.00 76.31 104 PHE A C 1
ATOM 808 O O . PHE A 1 104 ? -10.880 3.283 -1.997 1.00 76.31 104 PHE A O 1
ATOM 815 N N . ASN A 1 105 ? -9.135 4.681 -2.126 1.00 74.62 105 ASN A N 1
ATOM 816 C CA . ASN A 1 105 ? -9.794 5.874 -1.594 1.00 74.62 105 ASN A CA 1
ATOM 817 C C . ASN A 1 105 ? -11.064 6.190 -2.383 1.00 74.62 105 ASN A C 1
ATOM 819 O O . ASN A 1 105 ? -12.128 6.386 -1.794 1.00 74.62 105 ASN A O 1
ATOM 823 N N . ARG A 1 106 ? -10.958 6.221 -3.719 1.00 79.62 106 ARG A N 1
ATOM 824 C CA . ARG A 1 106 ? -12.090 6.476 -4.616 1.00 79.62 106 ARG A CA 1
ATOM 825 C C . ARG A 1 106 ? -13.157 5.394 -4.481 1.00 79.62 106 ARG A C 1
ATOM 827 O O . ARG A 1 106 ? -14.334 5.731 -4.416 1.00 79.62 106 ARG A O 1
ATOM 834 N N . LEU A 1 107 ? -12.761 4.122 -4.415 1.00 82.94 107 LEU A N 1
ATOM 835 C CA . LEU A 1 107 ? -13.690 3.010 -4.206 1.00 82.94 107 LEU A CA 1
ATOM 836 C C . LEU A 1 107 ? -14.456 3.167 -2.888 1.00 82.94 107 LEU A C 1
ATOM 838 O O . LEU A 1 107 ? -15.680 3.074 -2.887 1.00 82.94 107 LEU A O 1
ATOM 842 N N . LEU A 1 108 ? -13.759 3.453 -1.786 1.00 81.06 108 LEU A N 1
ATOM 843 C CA . LEU A 1 108 ? -14.397 3.694 -0.493 1.00 81.06 108 LEU A CA 1
ATOM 844 C C . LEU A 1 108 ? -15.330 4.907 -0.531 1.00 81.06 108 LEU A C 1
ATOM 846 O O . LEU A 1 108 ? -16.434 4.826 -0.005 1.00 81.06 108 LEU A O 1
ATOM 850 N N . GLY A 1 109 ? -14.939 5.988 -1.212 1.00 80.88 109 GLY A N 1
ATOM 851 C CA . GLY A 1 109 ? -15.804 7.150 -1.421 1.00 80.88 109 GLY A CA 1
ATOM 852 C C . GLY A 1 109 ? -17.100 6.801 -2.160 1.00 80.88 109 GLY A C 1
ATOM 853 O O . GLY A 1 109 ? -18.164 7.276 -1.778 1.00 80.88 109 GLY A O 1
ATOM 854 N N . VAL A 1 110 ? -17.037 5.923 -3.167 1.00 85.38 110 VAL A N 1
ATOM 855 C CA . VAL A 1 110 ? -18.224 5.438 -3.895 1.00 85.38 110 VAL A CA 1
ATOM 856 C C . VAL A 1 110 ? -19.095 4.524 -3.028 1.00 85.38 110 VAL A C 1
ATOM 858 O O . VAL A 1 110 ? -20.316 4.640 -3.080 1.00 85.38 110 VAL A O 1
ATOM 861 N N . LEU A 1 111 ? -18.489 3.624 -2.246 1.00 85.81 111 LEU A N 1
ATOM 862 C CA . LEU A 1 111 ? -19.218 2.663 -1.410 1.00 85.81 111 LEU A CA 1
ATOM 863 C C . LEU A 1 111 ? -19.901 3.318 -0.208 1.00 85.81 111 LEU A C 1
ATOM 865 O O . LEU A 1 111 ? -20.990 2.904 0.176 1.00 85.81 111 LEU A O 1
ATOM 869 N N . LEU A 1 112 ? -19.242 4.300 0.404 1.00 84.94 112 LEU A N 1
ATOM 870 C CA . LEU A 1 112 ? -19.708 4.926 1.636 1.00 84.94 112 LEU A CA 1
ATOM 871 C C . LEU A 1 112 ? -20.515 6.196 1.366 1.00 84.94 112 LEU A C 1
ATOM 873 O O . LEU A 1 112 ? -21.390 6.518 2.160 1.00 84.94 112 LEU A O 1
ATOM 877 N N . GLN A 1 113 ? -20.219 6.924 0.281 1.00 84.75 113 GLN A N 1
ATOM 878 C CA . GLN A 1 113 ? -20.845 8.199 -0.116 1.00 84.75 113 GLN A CA 1
ATOM 879 C C . GLN A 1 113 ? -20.813 9.320 0.939 1.00 84.75 113 GLN A C 1
ATOM 881 O O . GLN A 1 113 ? -21.312 10.417 0.702 1.00 84.75 113 GLN A O 1
ATOM 886 N N . VAL A 1 114 ? -20.179 9.077 2.085 1.00 80.44 114 VAL A N 1
ATOM 887 C CA . VAL A 1 114 ? -20.036 10.015 3.193 1.00 80.44 114 VAL A CA 1
ATOM 888 C C . VAL A 1 114 ? -18.575 10.099 3.612 1.00 80.44 114 VAL A C 1
ATOM 890 O O . VAL A 1 114 ? -17.833 9.117 3.553 1.00 80.44 114 VAL A O 1
ATOM 893 N N . LYS A 1 115 ? -18.158 11.286 4.062 1.00 73.44 115 LYS A N 1
ATOM 894 C CA . LYS A 1 115 ? -16.782 11.532 4.512 1.00 73.44 115 LYS A CA 1
ATOM 895 C C . LYS A 1 115 ? -16.468 10.885 5.865 1.00 73.44 115 LYS A C 1
ATOM 897 O O . LYS A 1 115 ? -15.310 10.597 6.124 1.00 73.44 115 LYS A O 1
ATOM 902 N N . TYR A 1 116 ? -17.476 10.663 6.710 1.00 77.81 116 TYR A N 1
ATOM 903 C CA . TYR A 1 116 ? -17.326 10.101 8.056 1.00 77.81 116 TYR A CA 1
ATOM 904 C C . TYR A 1 116 ? -18.419 9.047 8.299 1.00 77.81 116 TYR A C 1
ATOM 906 O O . TYR A 1 116 ? -19.479 9.366 8.836 1.00 77.81 116 TYR A O 1
ATOM 914 N N . PRO A 1 117 ? -18.229 7.803 7.831 1.00 78.88 117 PRO A N 1
ATOM 915 C CA . PRO A 1 117 ? -19.205 6.734 7.998 1.00 78.88 117 PRO A CA 1
ATOM 916 C C . PRO A 1 117 ? -19.242 6.258 9.450 1.00 78.88 117 PRO A C 1
ATOM 918 O O . PRO A 1 117 ? -18.267 6.382 10.191 1.00 78.88 117 PRO A O 1
ATOM 921 N N . ARG A 1 118 ? -20.337 5.608 9.850 1.00 83.62 118 ARG A N 1
ATOM 922 C CA . ARG A 1 118 ? -20.338 4.842 11.101 1.00 83.62 118 ARG A CA 1
ATOM 923 C C . ARG A 1 118 ? -19.361 3.675 10.982 1.00 83.62 118 ARG A C 1
ATOM 925 O O . ARG A 1 118 ? -19.166 3.124 9.897 1.00 83.62 118 ARG A O 1
ATOM 932 N N . MET A 1 119 ? -18.797 3.246 12.108 1.00 82.88 119 MET A N 1
ATOM 933 C CA . MET A 1 119 ? -17.843 2.132 12.135 1.00 82.88 119 MET A CA 1
ATOM 934 C C . MET A 1 119 ? -18.418 0.854 11.506 1.00 82.88 119 MET A C 1
ATOM 936 O O . MET A 1 119 ? -17.731 0.164 10.760 1.00 82.88 119 MET A O 1
ATOM 940 N N . SER A 1 120 ? -19.696 0.561 11.749 1.00 85.44 120 SER A N 1
ATOM 941 C CA . SER A 1 120 ? -20.395 -0.585 11.156 1.00 85.44 120 SER A CA 1
ATOM 942 C C . SER A 1 120 ? -20.451 -0.526 9.627 1.00 85.44 120 SER A C 1
ATOM 944 O O . SER A 1 120 ? -20.215 -1.537 8.963 1.00 85.44 120 SER A O 1
ATOM 946 N N . ASP A 1 121 ? -20.729 0.651 9.067 1.00 86.44 121 ASP A N 1
ATOM 947 C CA . ASP A 1 121 ? -20.827 0.862 7.622 1.00 86.44 121 ASP A CA 1
ATOM 948 C C . ASP A 1 121 ? -19.438 0.778 6.967 1.00 86.44 121 ASP A C 1
ATOM 950 O O . ASP A 1 121 ? -19.279 0.125 5.934 1.00 86.44 121 ASP A O 1
ATOM 954 N N . LEU A 1 122 ? -18.410 1.335 7.623 1.00 85.25 122 LEU A N 1
ATOM 955 C CA . LEU A 1 122 ? -17.013 1.187 7.207 1.00 85.25 122 LEU A CA 1
ATOM 956 C C . LEU A 1 122 ? -16.594 -0.287 7.183 1.00 85.25 122 LEU A C 1
ATOM 958 O O . LEU A 1 122 ? -16.114 -0.769 6.160 1.00 85.25 122 LEU A O 1
ATOM 962 N N . LEU A 1 123 ? -16.804 -1.022 8.278 1.00 86.94 123 LEU A N 1
ATOM 963 C CA . LEU A 1 123 ? -16.448 -2.441 8.363 1.00 86.94 123 LEU A CA 1
ATOM 964 C C . LEU A 1 123 ? -17.141 -3.266 7.276 1.00 86.94 123 LEU A C 1
ATOM 966 O O . LEU A 1 123 ? -16.494 -4.094 6.633 1.00 86.94 123 LEU A O 1
ATOM 970 N N . ARG A 1 124 ? -18.429 -3.006 7.023 1.00 89.50 124 ARG A N 1
ATOM 971 C CA . ARG A 1 124 ? -19.184 -3.677 5.960 1.00 89.50 124 ARG A CA 1
ATOM 972 C C . ARG A 1 124 ? -18.600 -3.380 4.578 1.00 89.50 124 ARG A C 1
ATOM 974 O O . ARG A 1 124 ? -18.439 -4.303 3.780 1.00 89.50 124 ARG A O 1
ATOM 981 N N . ALA A 1 125 ? -18.240 -2.126 4.300 1.00 88.31 125 ALA A N 1
ATOM 982 C CA . ALA A 1 125 ? -17.594 -1.757 3.043 1.00 88.31 125 ALA A CA 1
ATOM 983 C C . ALA A 1 125 ? -16.244 -2.473 2.877 1.00 88.31 125 ALA A C 1
ATOM 985 O O . ALA A 1 125 ? -16.010 -3.104 1.845 1.00 88.31 125 ALA A O 1
ATOM 986 N N . LEU A 1 126 ? -15.391 -2.463 3.909 1.00 88.38 126 LEU A N 1
ATOM 987 C CA . LEU A 1 126 ? -14.093 -3.145 3.890 1.00 88.38 126 LEU A CA 1
ATOM 988 C C . LEU A 1 126 ? -14.251 -4.656 3.650 1.00 88.38 126 LEU A C 1
ATOM 990 O O . LEU A 1 126 ? -13.588 -5.210 2.772 1.00 88.38 126 LEU A O 1
ATOM 994 N N . GLN A 1 127 ? -15.184 -5.320 4.337 1.00 89.25 127 GLN A N 1
ATOM 995 C CA . GLN A 1 127 ? -15.505 -6.736 4.106 1.00 89.25 127 GLN A CA 1
ATOM 996 C C . GLN A 1 127 ? -15.982 -7.005 2.670 1.00 89.25 127 GLN A C 1
ATOM 998 O O . GLN A 1 127 ? -15.588 -8.004 2.057 1.00 89.25 127 GLN A O 1
ATOM 1003 N N . GLY A 1 128 ? -16.781 -6.101 2.097 1.00 89.25 128 GLY A N 1
ATOM 1004 C CA . GLY A 1 128 ? -17.200 -6.164 0.696 1.00 89.25 128 GLY A CA 1
ATOM 1005 C C . GLY A 1 128 ? -16.019 -6.089 -0.279 1.00 89.25 128 GLY A C 1
ATOM 1006 O O . GLY A 1 128 ? -15.962 -6.862 -1.242 1.00 89.25 128 GLY A O 1
ATOM 1007 N N . THR A 1 129 ? -15.030 -5.228 -0.003 1.00 88.31 129 THR A N 1
ATOM 1008 C CA . THR A 1 129 ? -13.812 -5.139 -0.831 1.00 88.31 129 THR A CA 1
ATOM 1009 C C . THR A 1 129 ? -12.995 -6.432 -0.795 1.00 88.31 129 THR A C 1
ATOM 1011 O O . THR A 1 129 ? -12.597 -6.930 -1.850 1.00 88.31 129 THR A O 1
ATOM 1014 N N . VAL A 1 130 ? -12.827 -7.041 0.385 1.00 88.12 130 VAL A N 1
ATOM 1015 C CA . VAL A 1 130 ? -12.137 -8.333 0.546 1.00 88.12 130 VAL A CA 1
ATOM 1016 C C . VAL A 1 130 ? -12.880 -9.444 -0.197 1.00 88.12 130 VAL A C 1
ATOM 1018 O O . VAL A 1 130 ? -12.265 -10.226 -0.921 1.00 88.12 130 VAL A O 1
ATOM 1021 N N . THR A 1 131 ? -14.208 -9.491 -0.073 1.00 88.25 131 THR A N 1
ATOM 1022 C CA . THR A 1 131 ? -15.051 -10.491 -0.747 1.00 88.25 131 THR A CA 1
ATOM 1023 C C . THR A 1 131 ? -14.921 -10.396 -2.268 1.00 88.25 131 THR A C 1
ATOM 1025 O O . THR A 1 131 ? -14.726 -11.406 -2.946 1.00 88.25 131 THR A O 1
ATOM 1028 N N . THR A 1 132 ? -14.940 -9.175 -2.805 1.00 87.94 132 THR A N 1
ATOM 1029 C CA . THR A 1 132 ? -14.777 -8.910 -4.243 1.00 87.94 132 THR A CA 1
ATOM 1030 C C . THR A 1 132 ? -13.389 -9.314 -4.741 1.00 87.94 132 THR A C 1
ATOM 1032 O O . THR A 1 132 ? -13.257 -9.972 -5.780 1.00 87.94 132 THR A O 1
ATOM 1035 N N . ALA A 1 133 ? -12.340 -8.969 -3.987 1.00 85.12 133 ALA A N 1
ATOM 1036 C CA . ALA A 1 133 ? -10.972 -9.351 -4.317 1.00 85.12 133 ALA A CA 1
ATOM 1037 C C . ALA A 1 133 ? -10.807 -10.879 -4.316 1.00 85.12 133 ALA A C 1
ATOM 1039 O O . ALA A 1 133 ? -10.276 -11.443 -5.273 1.00 85.12 133 ALA A O 1
ATOM 1040 N N . ARG A 1 134 ? -11.353 -11.570 -3.306 1.00 85.19 134 ARG A N 1
ATOM 1041 C CA . ARG A 1 134 ? -11.347 -13.039 -3.229 1.00 85.19 134 ARG A CA 1
ATOM 1042 C C . ARG A 1 134 ? -12.078 -13.679 -4.408 1.00 85.19 134 ARG A C 1
ATOM 1044 O O . ARG A 1 134 ? -11.547 -14.609 -5.009 1.00 85.19 134 ARG A O 1
ATOM 1051 N N . GLY A 1 135 ? -13.254 -13.170 -4.774 1.00 85.94 135 GLY A N 1
ATOM 1052 C CA . GLY A 1 135 ? -13.991 -13.641 -5.952 1.00 85.94 135 GLY A CA 1
ATOM 1053 C C . GLY A 1 135 ? -13.185 -13.483 -7.244 1.00 85.94 135 GLY A C 1
ATOM 1054 O O . GLY A 1 135 ? -13.149 -14.389 -8.075 1.00 85.94 135 GLY A O 1
ATOM 1055 N N . THR A 1 136 ? -12.463 -12.368 -7.379 1.00 83.62 136 THR A N 1
ATOM 1056 C CA . THR A 1 136 ? -11.579 -12.114 -8.525 1.00 83.62 136 THR A CA 1
ATOM 1057 C C . THR A 1 136 ? -10.408 -13.099 -8.571 1.00 83.62 136 THR A C 1
ATOM 1059 O O . THR A 1 136 ? -10.126 -13.654 -9.632 1.00 83.62 136 THR A O 1
ATOM 1062 N N . LEU A 1 137 ? -9.761 -13.362 -7.431 1.00 81.69 137 LEU A N 1
ATOM 1063 C CA . LEU A 1 137 ? -8.662 -14.329 -7.330 1.00 81.69 137 LEU A CA 1
ATOM 1064 C C . LEU A 1 137 ? -9.112 -15.750 -7.677 1.00 81.69 137 LEU A C 1
ATOM 1066 O O . LEU A 1 137 ? -8.486 -16.394 -8.514 1.00 81.69 137 LEU A O 1
ATOM 1070 N N . LEU A 1 138 ? -10.232 -16.205 -7.106 1.00 83.44 138 LEU A N 1
ATOM 1071 C CA . LEU A 1 138 ? -10.802 -17.523 -7.404 1.00 83.44 138 LEU A CA 1
ATOM 1072 C C . LEU A 1 138 ? -11.137 -17.672 -8.890 1.00 83.44 138 LEU A C 1
ATOM 1074 O O . LEU A 1 138 ? -10.960 -18.742 -9.469 1.00 83.44 138 LEU A O 1
ATOM 1078 N N . ASN A 1 139 ? -11.617 -16.603 -9.526 1.00 81.88 139 ASN A N 1
ATOM 1079 C CA . ASN A 1 139 ? -11.912 -16.621 -10.952 1.00 81.88 139 ASN A CA 1
ATOM 1080 C C . ASN A 1 139 ? -10.636 -16.752 -11.803 1.00 81.88 139 ASN A C 1
ATOM 1082 O O . ASN A 1 139 ? -10.624 -17.50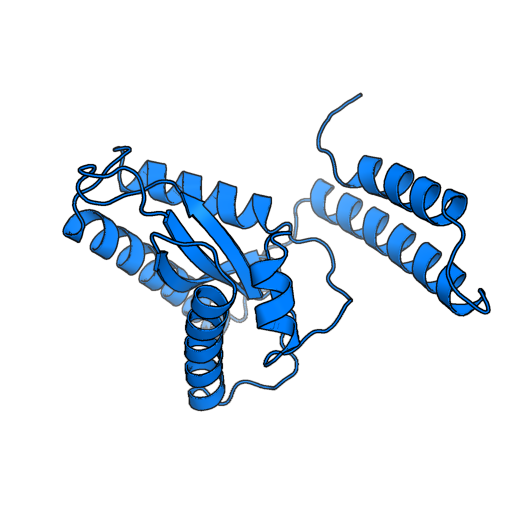8 -12.773 1.00 81.88 139 ASN A O 1
ATOM 1086 N N . ILE A 1 140 ? -9.557 -16.056 -11.431 1.00 78.56 140 ILE A N 1
ATOM 1087 C CA . ILE A 1 140 ? -8.256 -16.155 -12.112 1.00 78.56 140 ILE A CA 1
ATOM 1088 C C . ILE A 1 140 ? -7.668 -17.556 -11.954 1.00 78.56 140 ILE A C 1
ATOM 1090 O O . ILE A 1 140 ? -7.252 -18.150 -12.947 1.00 78.56 140 ILE A O 1
ATOM 1094 N N . GLU A 1 141 ? -7.685 -18.097 -10.735 1.00 78.88 141 GLU A N 1
ATOM 1095 C CA . GLU A 1 141 ? -7.180 -19.436 -10.425 1.00 78.88 141 GLU A CA 1
ATOM 1096 C C . GLU A 1 141 ? -7.927 -20.515 -11.218 1.00 78.88 141 GLU A C 1
ATOM 1098 O O . GLU A 1 141 ? -7.306 -21.336 -11.893 1.00 78.88 141 GLU A O 1
ATOM 1103 N N . ARG A 1 142 ? -9.266 -20.469 -11.215 1.00 78.62 142 ARG A N 1
ATOM 1104 C CA . ARG A 1 142 ? -10.105 -21.460 -11.904 1.00 78.62 142 ARG A CA 1
ATOM 1105 C C . ARG A 1 142 ? -10.004 -21.389 -13.421 1.00 78.62 142 ARG A C 1
ATOM 1107 O O . ARG A 1 142 ? -10.062 -22.422 -14.078 1.00 78.62 142 ARG A O 1
ATOM 1114 N N . ARG A 1 143 ? -9.903 -20.186 -13.993 1.00 71.69 143 ARG A N 1
ATOM 1115 C CA . ARG A 1 143 ? -9.947 -20.001 -15.452 1.00 71.69 143 ARG A CA 1
ATOM 1116 C C . ARG A 1 143 ? -8.569 -19.905 -16.108 1.00 71.69 143 ARG A C 1
ATOM 1118 O O . ARG A 1 143 ? -8.523 -19.768 -17.324 1.00 71.69 143 ARG A O 1
ATOM 1125 N N . ARG A 1 144 ? -7.468 -19.934 -15.335 1.00 65.81 144 ARG A N 1
ATOM 1126 C CA . ARG A 1 144 ? -6.099 -19.631 -15.811 1.00 65.81 144 ARG A CA 1
ATOM 1127 C C . ARG A 1 144 ? -6.063 -18.390 -16.712 1.00 65.81 144 ARG A C 1
ATOM 1129 O O . ARG A 1 144 ? -5.345 -18.351 -17.706 1.00 65.81 144 ARG A O 1
ATOM 1136 N N . MET A 1 145 ? -6.896 -17.398 -16.399 1.00 61.56 145 MET A N 1
ATOM 1137 C CA . MET A 1 145 ? -6.988 -16.192 -17.214 1.00 61.56 145 MET A CA 1
ATOM 1138 C C . MET A 1 145 ? -5.669 -15.448 -17.109 1.00 61.56 145 MET A C 1
ATOM 1140 O O . MET A 1 145 ? -5.219 -15.142 -16.000 1.00 61.56 145 MET A O 1
ATOM 1144 N N . ASP A 1 146 ? -5.082 -15.133 -18.262 1.00 58.91 146 ASP A N 1
ATOM 1145 C CA . ASP A 1 146 ? -3.912 -14.276 -18.294 1.00 58.91 146 ASP A CA 1
ATOM 1146 C C . ASP A 1 146 ? -4.238 -12.950 -17.598 1.00 58.91 146 ASP A C 1
ATOM 1148 O O . ASP A 1 146 ? -5.335 -12.393 -17.775 1.00 58.91 146 ASP A O 1
ATOM 1152 N N . PRO A 1 147 ? -3.309 -12.428 -16.782 1.00 60.47 147 PRO A N 1
ATOM 1153 C CA . PRO A 1 147 ? -3.499 -11.141 -16.149 1.00 60.47 147 PRO A CA 1
ATOM 1154 C C . PRO A 1 147 ? -3.878 -10.085 -17.176 1.00 60.47 147 PRO A C 1
ATOM 1156 O O . PRO A 1 147 ? -3.334 -10.060 -18.283 1.00 60.47 147 PRO A O 1
ATOM 1159 N N . ARG A 1 148 ? -4.805 -9.194 -16.797 1.00 64.88 148 ARG A N 1
ATOM 1160 C CA . ARG A 1 148 ? -5.308 -8.172 -17.719 1.00 64.88 148 ARG A CA 1
ATOM 1161 C C . ARG A 1 148 ? -4.123 -7.442 -18.356 1.00 64.88 148 ARG A C 1
ATOM 1163 O O . ARG A 1 148 ? -3.294 -6.887 -17.624 1.00 64.88 148 ARG A O 1
ATOM 1170 N N . PRO A 1 149 ? -4.028 -7.414 -19.696 1.00 64.38 149 PRO A N 1
ATOM 1171 C CA . PRO A 1 149 ? -2.924 -6.750 -20.352 1.00 64.38 149 PRO A CA 1
ATOM 1172 C C . PRO A 1 149 ? -2.959 -5.267 -19.993 1.00 64.38 149 PRO A C 1
ATOM 1174 O O . PRO A 1 149 ? -4.001 -4.609 -20.042 1.00 64.38 149 PRO A O 1
ATOM 1177 N N . LEU A 1 150 ? -1.799 -4.729 -19.622 1.00 65.88 150 LEU A N 1
ATOM 1178 C CA . LEU A 1 150 ? -1.662 -3.300 -19.366 1.00 65.88 150 LEU A CA 1
ATOM 1179 C C . LEU A 1 150 ? -2.093 -2.513 -20.602 1.00 65.88 150 LEU A C 1
ATOM 1181 O O . LEU A 1 150 ? -1.756 -2.879 -21.735 1.00 65.88 150 LEU A O 1
ATOM 1185 N N . ARG A 1 151 ? -2.748 -1.370 -20.377 1.00 71.38 151 ARG A N 1
ATOM 1186 C CA . ARG A 1 151 ? -3.025 -0.407 -21.447 1.00 71.38 151 ARG A CA 1
ATOM 1187 C C . ARG A 1 151 ? -1.720 -0.088 -22.181 1.00 71.38 151 ARG A C 1
ATOM 1189 O O . ARG A 1 151 ? -0.657 0.027 -21.567 1.00 71.38 151 ARG A O 1
ATOM 1196 N N . ARG A 1 152 ? -1.783 0.098 -23.505 1.00 72.75 152 ARG A N 1
ATOM 1197 C CA . ARG A 1 152 ? -0.596 0.362 -24.345 1.00 72.75 152 ARG A CA 1
ATOM 1198 C C . ARG A 1 152 ? 0.267 1.504 -23.788 1.00 72.75 152 ARG A C 1
ATOM 1200 O O . ARG A 1 152 ? 1.490 1.370 -23.750 1.00 72.75 152 ARG A O 1
ATOM 1207 N N . ARG A 1 153 ? -0.365 2.584 -23.307 1.00 72.62 153 ARG A N 1
ATOM 1208 C CA . ARG A 1 153 ? 0.298 3.732 -22.661 1.00 72.62 153 ARG A CA 1
ATOM 1209 C C . ARG A 1 153 ? 1.092 3.316 -21.419 1.00 72.62 153 ARG A C 1
ATOM 1211 O O . ARG A 1 153 ? 2.264 3.670 -21.307 1.00 72.62 153 ARG A O 1
ATOM 1218 N N . ASP A 1 154 ? 0.493 2.523 -20.533 1.00 69.06 154 ASP A N 1
ATOM 1219 C CA . ASP A 1 154 ? 1.149 2.028 -19.320 1.00 69.06 154 ASP A CA 1
ATOM 1220 C C . ASP A 1 154 ? 2.301 1.086 -19.636 1.00 69.06 154 ASP A C 1
ATOM 1222 O O . ASP A 1 154 ? 3.373 1.216 -19.054 1.00 69.06 154 ASP A O 1
ATOM 1226 N N . ARG A 1 155 ? 2.128 0.197 -20.618 1.00 75.00 155 ARG A N 1
ATOM 1227 C CA . ARG A 1 155 ? 3.196 -0.695 -21.083 1.00 75.00 155 ARG A CA 1
ATOM 1228 C C . ARG A 1 155 ? 4.402 0.081 -21.620 1.00 75.00 155 ARG A C 1
ATOM 1230 O O . ARG A 1 155 ? 5.538 -0.249 -21.293 1.00 75.00 155 ARG A O 1
ATOM 1237 N N . ILE A 1 156 ? 4.174 1.123 -22.425 1.00 76.75 156 ILE A N 1
ATOM 1238 C CA . ILE A 1 156 ? 5.248 1.985 -22.953 1.00 76.75 156 ILE A CA 1
ATOM 1239 C C . ILE A 1 156 ? 5.939 2.743 -21.818 1.00 76.75 156 ILE A C 1
ATOM 1241 O O . ILE A 1 156 ? 7.169 2.788 -21.771 1.00 76.75 156 ILE A O 1
ATOM 1245 N N . ARG A 1 157 ? 5.164 3.311 -20.888 1.00 73.94 157 ARG A N 1
ATOM 1246 C CA . ARG A 1 157 ? 5.701 3.982 -19.701 1.00 73.94 157 ARG A CA 1
ATOM 1247 C C . ARG A 1 157 ? 6.562 3.029 -18.873 1.00 73.94 157 ARG A C 1
ATOM 1249 O O . ARG A 1 157 ? 7.673 3.408 -18.507 1.00 73.94 157 ARG A O 1
ATOM 1256 N N . AR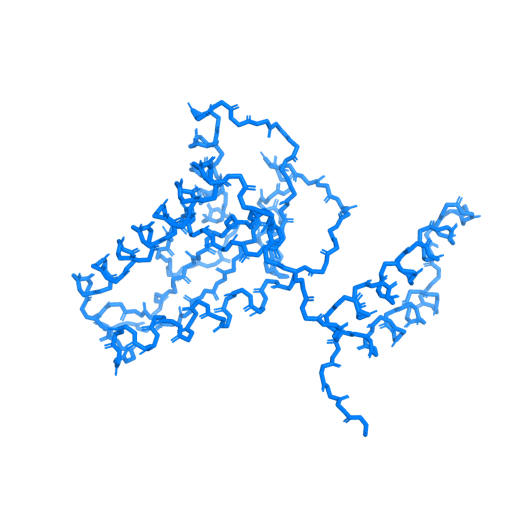G A 1 158 ? 6.097 1.791 -18.652 1.00 73.56 158 ARG A N 1
ATOM 1257 C CA . ARG A 1 158 ? 6.851 0.773 -17.912 1.00 73.56 158 ARG A CA 1
ATOM 1258 C C . ARG A 1 158 ? 8.208 0.494 -18.539 1.00 73.56 158 ARG A C 1
ATOM 1260 O O . ARG A 1 158 ? 9.221 0.650 -17.868 1.00 73.56 158 ARG A O 1
ATOM 1267 N N . ARG A 1 159 ? 8.233 0.244 -19.850 1.00 79.06 159 ARG A N 1
ATOM 1268 C CA . ARG A 1 159 ? 9.482 0.037 -20.600 1.00 79.06 159 ARG A CA 1
ATOM 1269 C C . ARG A 1 159 ? 10.454 1.216 -20.487 1.00 79.06 159 ARG A C 1
ATOM 1271 O O . ARG A 1 159 ? 11.659 1.006 -20.413 1.00 79.06 159 ARG A O 1
ATOM 1278 N N . ARG A 1 160 ? 9.959 2.461 -20.500 1.00 80.38 160 ARG A N 1
ATOM 1279 C CA . ARG A 1 160 ? 10.810 3.663 -20.377 1.00 80.38 160 ARG A CA 1
ATOM 1280 C C . ARG A 1 160 ? 11.447 3.772 -18.995 1.00 80.38 160 ARG A C 1
ATOM 1282 O O . ARG A 1 160 ? 12.643 4.025 -18.900 1.00 80.38 160 ARG A O 1
ATOM 1289 N N . VAL A 1 161 ? 10.665 3.545 -17.944 1.00 74.00 161 VAL A N 1
ATOM 1290 C CA . VAL A 1 161 ? 11.173 3.558 -16.568 1.00 74.00 161 VAL A CA 1
ATOM 1291 C C . VAL A 1 161 ? 12.143 2.401 -16.332 1.00 74.00 161 VAL A C 1
ATOM 1293 O O . VAL A 1 161 ? 13.222 2.636 -15.805 1.00 74.00 161 VAL A O 1
ATOM 1296 N N . GLU A 1 162 ? 11.815 1.180 -16.766 1.00 76.25 162 GLU A N 1
ATOM 1297 C CA . GLU A 1 162 ? 12.713 0.017 -16.667 1.00 76.25 162 GLU A CA 1
ATOM 1298 C C . GLU A 1 162 ? 14.062 0.287 -17.336 1.00 76.25 162 GLU A C 1
ATOM 1300 O O . GLU A 1 162 ? 15.108 -0.008 -16.762 1.00 76.25 162 GLU A O 1
ATOM 1305 N N . ARG A 1 163 ? 14.050 0.921 -18.513 1.00 82.44 163 ARG A N 1
ATOM 1306 C CA . ARG A 1 163 ? 15.271 1.301 -19.228 1.00 82.44 163 ARG A CA 1
ATOM 1307 C C . ARG A 1 163 ? 16.119 2.306 -18.448 1.00 82.44 163 ARG A C 1
ATOM 1309 O O . ARG A 1 163 ? 17.328 2.123 -18.352 1.00 82.44 163 ARG A O 1
ATOM 1316 N N . GLU A 1 164 ? 15.516 3.352 -17.884 1.00 79.50 164 GLU A N 1
ATOM 1317 C CA . GLU A 1 164 ? 16.267 4.327 -17.078 1.00 79.50 164 GLU A CA 1
ATOM 1318 C C . GLU A 1 164 ? 16.768 3.734 -15.756 1.00 79.50 164 GLU A C 1
ATOM 1320 O O . GLU A 1 164 ? 17.892 4.023 -15.350 1.00 79.50 164 GLU A O 1
ATOM 1325 N N . MET A 1 165 ? 15.977 2.873 -15.108 1.00 74.88 165 MET A N 1
ATOM 1326 C CA . MET A 1 165 ? 16.403 2.120 -13.923 1.00 74.88 165 MET A CA 1
ATOM 1327 C C . MET A 1 165 ? 17.615 1.243 -14.244 1.00 74.88 165 MET A C 1
ATOM 1329 O O . MET A 1 165 ? 18.590 1.252 -13.497 1.00 74.88 165 MET A O 1
ATOM 1333 N N . ALA A 1 166 ? 17.571 0.502 -15.355 1.00 78.75 166 ALA A N 1
ATOM 1334 C CA . ALA A 1 166 ? 18.671 -0.350 -15.798 1.00 78.75 166 ALA A CA 1
ATOM 1335 C C . ALA A 1 166 ? 19.937 0.472 -16.070 1.00 78.75 166 ALA A C 1
ATOM 1337 O O . ALA A 1 166 ? 21.004 0.142 -15.559 1.00 78.75 166 ALA A O 1
ATOM 1338 N N . ARG A 1 167 ? 19.801 1.600 -16.777 1.00 82.75 167 ARG A N 1
ATOM 1339 C CA . ARG A 1 167 ? 20.907 2.530 -17.040 1.00 82.75 167 ARG A CA 1
ATOM 1340 C C . ARG A 1 167 ? 21.526 3.074 -15.753 1.00 82.75 167 ARG A C 1
ATOM 1342 O O . ARG A 1 167 ? 22.745 3.190 -15.652 1.00 82.75 167 ARG A O 1
ATOM 1349 N N . PHE A 1 168 ? 20.700 3.432 -14.772 1.00 79.81 168 PHE A N 1
ATOM 1350 C CA . PHE A 1 168 ? 21.197 3.930 -13.495 1.00 79.81 168 PHE A CA 1
ATOM 1351 C C . PHE A 1 168 ? 21.887 2.829 -12.691 1.00 79.81 168 PHE A C 1
ATOM 1353 O O . PHE A 1 168 ? 22.974 3.064 -12.180 1.00 79.81 168 PHE A O 1
ATOM 1360 N N . LYS A 1 169 ? 21.328 1.613 -12.643 1.00 75.88 169 LYS A N 1
ATOM 1361 C CA . LYS A 1 169 ? 21.981 0.455 -12.009 1.00 75.88 169 LYS A CA 1
ATOM 1362 C C . LYS A 1 169 ? 23.332 0.133 -12.630 1.00 75.88 169 LYS A C 1
ATOM 1364 O O . LYS A 1 169 ? 24.281 -0.122 -11.899 1.00 75.88 169 LYS A O 1
ATOM 1369 N N . GLU A 1 170 ? 23.430 0.171 -13.954 1.00 81.19 170 GLU A N 1
ATOM 1370 C CA . GLU A 1 170 ? 24.700 -0.025 -14.647 1.00 81.19 170 GLU A CA 1
ATOM 1371 C C . GLU A 1 170 ? 25.715 1.048 -14.234 1.00 81.19 170 GLU A C 1
ATOM 1373 O O . GLU A 1 170 ? 26.855 0.734 -13.892 1.00 81.19 170 GLU A O 1
ATOM 1378 N N . LEU A 1 171 ? 25.290 2.310 -14.158 1.00 80.44 171 LEU A N 1
ATOM 1379 C CA . LEU A 1 171 ? 26.137 3.393 -13.668 1.00 80.44 171 LEU A CA 1
ATOM 1380 C C . LEU A 1 171 ? 26.576 3.174 -12.210 1.00 80.44 171 LEU A C 1
ATOM 1382 O O . LEU A 1 171 ? 27.751 3.371 -11.904 1.00 80.44 171 LEU A O 1
ATOM 1386 N N . LEU A 1 172 ? 25.676 2.726 -11.328 1.00 76.75 172 LEU A N 1
ATOM 1387 C CA . LEU A 1 172 ? 26.016 2.368 -9.946 1.00 76.75 172 LEU A CA 1
ATOM 1388 C C . LEU A 1 172 ? 27.051 1.241 -9.902 1.00 76.75 172 LEU A C 1
ATOM 1390 O O . LEU A 1 172 ? 28.024 1.344 -9.169 1.00 76.75 172 LEU A O 1
ATOM 1394 N N . SER A 1 173 ? 26.879 0.203 -10.724 1.00 74.69 173 SER A N 1
ATOM 1395 C CA . SER A 1 173 ? 27.791 -0.947 -10.766 1.00 74.69 173 SER A CA 1
ATOM 1396 C C . SER A 1 173 ? 29.204 -0.586 -11.237 1.00 74.69 173 SER A C 1
ATOM 1398 O O . SER A 1 173 ? 30.172 -1.218 -10.827 1.00 74.69 173 SER A O 1
ATOM 1400 N N . ARG A 1 174 ? 29.331 0.455 -12.071 1.00 78.50 174 ARG A N 1
ATOM 1401 C CA . ARG A 1 174 ? 30.615 0.960 -12.582 1.00 78.50 174 ARG A CA 1
ATOM 1402 C C . ARG A 1 174 ? 31.257 2.010 -11.671 1.00 78.50 174 ARG A C 1
ATOM 1404 O O . ARG A 1 174 ? 32.439 2.305 -11.823 1.00 78.50 174 ARG A O 1
ATOM 1411 N N . THR A 1 175 ? 30.498 2.595 -10.747 1.00 75.19 175 THR A N 1
ATOM 1412 C CA . THR A 1 175 ? 30.996 3.636 -9.845 1.00 75.19 175 THR A CA 1
ATOM 1413 C C . THR A 1 175 ? 31.617 2.981 -8.613 1.00 75.19 175 THR A C 1
ATOM 1415 O O . THR A 1 175 ? 30.921 2.352 -7.821 1.00 75.19 175 THR A O 1
ATOM 1418 N N . ARG A 1 176 ? 32.930 3.144 -8.409 1.00 59.00 176 ARG A N 1
ATOM 1419 C CA . ARG A 1 176 ? 33.565 2.796 -7.129 1.00 59.00 176 ARG A CA 1
ATOM 1420 C C . ARG A 1 176 ? 33.224 3.884 -6.106 1.00 59.00 176 ARG A C 1
ATOM 1422 O O . ARG A 1 176 ? 33.890 4.910 -6.057 1.00 59.00 176 ARG A O 1
ATOM 1429 N N . GLY A 1 177 ? 32.161 3.674 -5.330 1.00 68.19 177 GLY A N 1
ATOM 1430 C CA . GLY A 1 177 ? 31.729 4.579 -4.257 1.00 68.19 177 GLY A CA 1
ATOM 1431 C C . GLY A 1 177 ? 30.343 5.195 -4.469 1.00 68.19 177 GLY A C 1
ATOM 1432 O O . GLY A 1 177 ? 29.576 4.768 -5.333 1.00 68.19 177 GLY A O 1
ATOM 1433 N N . PHE A 1 178 ? 29.996 6.187 -3.642 1.00 71.56 178 PHE A N 1
ATOM 1434 C CA . PHE A 1 178 ? 28.677 6.819 -3.694 1.00 71.56 178 PHE A CA 1
ATOM 1435 C C . PHE A 1 178 ? 28.541 7.713 -4.944 1.00 71.56 178 PHE A C 1
ATOM 1437 O O . PHE A 1 178 ? 29.453 8.489 -5.242 1.00 71.56 178 PHE A O 1
ATOM 1444 N N . PRO A 1 179 ? 27.420 7.655 -5.683 1.00 77.62 179 PRO A N 1
ATOM 1445 C CA . PRO A 1 179 ? 27.225 8.480 -6.871 1.00 77.62 179 PRO A CA 1
ATOM 1446 C C . PRO A 1 179 ? 27.205 9.965 -6.521 1.00 77.62 179 PRO A C 1
ATOM 1448 O O . PRO A 1 179 ? 26.605 10.373 -5.528 1.00 77.62 179 PRO A O 1
ATOM 1451 N N . SER A 1 180 ? 27.784 10.800 -7.383 1.00 80.56 180 SER A N 1
ATOM 1452 C CA . SER A 1 180 ? 27.751 12.247 -7.173 1.00 80.56 180 SER A CA 1
ATOM 1453 C C . SER A 1 180 ? 26.319 12.797 -7.184 1.00 80.56 180 SER A C 1
ATOM 1455 O O . SER A 1 180 ? 25.454 12.335 -7.939 1.00 80.56 180 SER A O 1
ATOM 1457 N N . THR A 1 181 ? 26.077 13.862 -6.415 1.00 77.19 181 THR A N 1
ATOM 1458 C CA . THR A 1 181 ? 24.778 14.556 -6.338 1.00 77.19 181 THR A CA 1
ATOM 1459 C C . THR A 1 181 ? 24.253 14.967 -7.714 1.00 77.19 181 THR A C 1
ATOM 1461 O O . THR A 1 181 ? 23.054 14.868 -7.986 1.00 77.19 181 THR A O 1
ATOM 1464 N N . ARG A 1 182 ? 25.146 15.358 -8.635 1.00 79.75 182 ARG A N 1
ATOM 1465 C CA . ARG A 1 182 ? 24.804 15.691 -10.028 1.00 79.75 182 ARG A CA 1
ATOM 1466 C C . ARG A 1 182 ? 24.229 14.488 -10.780 1.00 79.75 182 ARG A C 1
ATOM 1468 O O . ARG A 1 182 ? 23.268 14.636 -11.539 1.00 79.75 182 ARG A O 1
ATOM 1475 N N . THR A 1 183 ? 24.789 13.305 -10.556 1.00 77.94 183 THR A N 1
ATOM 1476 C CA . THR A 1 183 ? 24.355 12.056 -11.191 1.00 77.94 183 THR A CA 1
ATOM 1477 C C . THR A 1 183 ? 22.991 11.622 -10.673 1.00 77.94 183 THR A C 1
ATOM 1479 O O . THR A 1 183 ? 22.093 11.344 -11.469 1.00 77.94 183 THR A O 1
ATOM 1482 N N . ILE A 1 184 ? 22.801 11.675 -9.351 1.00 76.50 184 ILE A N 1
ATOM 1483 C CA . ILE A 1 184 ? 21.514 11.394 -8.701 1.00 76.50 184 ILE A CA 1
ATOM 1484 C C . ILE A 1 184 ? 20.446 12.376 -9.196 1.00 76.50 184 ILE A C 1
ATOM 1486 O O . ILE A 1 184 ? 19.388 11.961 -9.657 1.00 76.50 184 ILE A O 1
ATOM 1490 N N . THR A 1 185 ? 20.746 13.677 -9.207 1.00 76.12 185 THR A N 1
ATOM 1491 C CA . THR A 1 185 ? 19.818 14.718 -9.686 1.00 76.12 185 THR A CA 1
ATOM 1492 C C . THR A 1 185 ? 19.421 14.505 -11.146 1.00 76.12 185 THR A C 1
ATOM 1494 O O . THR A 1 185 ? 18.250 14.637 -11.506 1.00 76.12 185 THR A O 1
ATOM 1497 N N . THR A 1 186 ? 20.381 14.151 -12.003 1.00 81.25 186 THR A N 1
ATOM 1498 C CA . THR A 1 186 ? 20.124 13.889 -13.427 1.00 81.25 186 THR A CA 1
ATOM 1499 C C . THR A 1 186 ? 19.206 12.686 -13.611 1.00 81.25 186 THR A C 1
ATOM 1501 O O . THR A 1 186 ? 18.256 12.749 -14.395 1.00 81.25 186 THR A O 1
ATOM 1504 N N . TYR A 1 187 ? 19.457 11.612 -12.865 1.00 80.00 187 TYR A N 1
ATOM 1505 C CA . TYR A 1 187 ? 18.605 10.432 -12.849 1.00 80.00 187 TYR A CA 1
ATOM 1506 C C . TYR A 1 187 ? 17.184 10.766 -12.367 1.00 80.00 187 TYR A C 1
ATOM 1508 O O . TYR A 1 187 ? 16.222 10.482 -13.081 1.00 80.00 187 TYR A O 1
ATOM 1516 N N . CYS A 1 188 ? 17.041 11.463 -11.235 1.00 74.31 188 CYS A N 1
ATOM 1517 C CA . CYS A 1 188 ? 15.741 11.873 -10.702 1.00 74.31 188 CYS A CA 1
ATOM 1518 C C . CYS A 1 188 ? 14.950 12.736 -11.698 1.00 74.31 188 CYS A C 1
ATOM 1520 O O . CYS A 1 188 ? 13.763 12.496 -11.904 1.00 74.31 188 CYS A O 1
ATOM 1522 N N . ARG A 1 189 ? 15.598 13.690 -12.388 1.00 78.50 189 ARG A N 1
ATOM 1523 C CA . ARG A 1 189 ? 14.951 14.522 -13.422 1.00 78.50 189 ARG A CA 1
ATOM 1524 C C . ARG A 1 189 ? 14.469 13.710 -14.623 1.00 78.50 189 ARG A C 1
ATOM 1526 O O . ARG A 1 189 ? 13.387 13.975 -15.141 1.00 78.50 189 ARG A O 1
ATOM 1533 N N . ARG A 1 190 ? 15.252 12.730 -15.086 1.00 80.88 190 ARG A N 1
ATOM 1534 C CA . ARG A 1 190 ? 14.840 11.839 -16.186 1.00 80.88 190 ARG A CA 1
ATOM 1535 C C . ARG A 1 190 ? 13.685 10.946 -15.762 1.00 80.88 190 ARG A C 1
ATOM 1537 O O . ARG A 1 190 ? 12.707 10.842 -16.494 1.00 80.88 190 ARG A O 1
ATOM 1544 N N . MET A 1 191 ? 13.773 10.377 -14.563 1.00 76.06 191 MET A N 1
ATOM 1545 C CA . MET A 1 191 ? 12.728 9.537 -13.994 1.00 76.06 191 MET A CA 1
ATOM 1546 C C . MET A 1 191 ? 11.416 10.314 -13.827 1.00 76.06 191 MET A C 1
ATOM 1548 O O . MET A 1 191 ? 10.364 9.827 -14.234 1.00 76.06 191 MET A O 1
ATOM 1552 N N . ALA A 1 192 ? 11.478 11.559 -13.342 1.00 70.75 192 ALA A N 1
ATOM 1553 C CA . ALA A 1 192 ? 10.315 12.427 -13.165 1.00 70.75 192 ALA A CA 1
ATOM 1554 C C . ALA A 1 192 ? 9.483 12.575 -14.450 1.00 70.75 192 ALA A C 1
ATOM 1556 O O . ALA A 1 192 ? 8.265 12.468 -14.385 1.00 70.75 192 ALA A O 1
ATOM 1557 N N . ARG A 1 193 ? 10.115 12.686 -15.628 1.00 76.12 193 ARG A N 1
ATOM 1558 C CA . ARG A 1 193 ? 9.423 12.812 -16.931 1.00 76.12 193 ARG A CA 1
ATOM 1559 C C . ARG A 1 193 ? 8.555 11.608 -17.296 1.00 76.12 193 ARG A C 1
ATOM 1561 O O . ARG A 1 193 ? 7.611 11.735 -18.067 1.00 76.12 193 ARG A O 1
ATOM 1568 N N . PHE A 1 194 ? 8.893 10.428 -16.787 1.00 69.50 194 PHE A N 1
ATOM 1569 C CA . PHE A 1 194 ? 8.111 9.207 -17.004 1.00 69.50 194 PHE A CA 1
ATOM 1570 C C . PHE A 1 194 ? 7.132 8.941 -15.864 1.00 69.50 194 PHE A C 1
ATOM 1572 O O . PHE A 1 194 ? 6.224 8.115 -15.996 1.00 69.50 194 PHE A O 1
ATOM 1579 N N . VAL A 1 195 ? 7.337 9.625 -14.741 1.00 60.41 195 VAL A N 1
ATOM 1580 C CA . VAL A 1 195 ? 6.587 9.438 -13.516 1.00 60.41 195 VAL A CA 1
ATOM 1581 C C . VAL A 1 195 ? 5.424 10.445 -13.455 1.00 60.41 195 VAL A C 1
ATOM 1583 O O . VAL A 1 195 ? 4.266 10.046 -13.351 1.00 60.41 195 VAL A O 1
ATOM 1586 N N . THR A 1 196 ? 5.642 11.740 -13.606 1.00 55.28 196 THR A N 1
ATOM 1587 C CA . THR A 1 196 ? 4.547 12.716 -13.520 1.00 55.28 196 THR A CA 1
ATOM 1588 C C . THR A 1 196 ? 3.642 12.665 -14.755 1.00 55.28 196 THR A C 1
ATOM 1590 O O . THR A 1 196 ? 4.128 12.738 -15.877 1.00 55.28 196 THR A O 1
ATOM 1593 N N . GLU A 1 197 ? 2.322 12.571 -14.560 1.00 50.00 197 GLU A N 1
ATOM 1594 C CA . GLU A 1 197 ? 1.319 12.642 -15.641 1.00 50.00 197 GLU A CA 1
ATOM 1595 C C . GLU A 1 197 ? 1.127 14.051 -16.217 1.00 50.00 197 GLU A C 1
ATOM 1597 O O . GLU A 1 197 ? 0.315 14.224 -17.125 1.00 50.00 197 GLU A O 1
ATOM 1602 N N . LYS A 1 198 ? 1.872 15.051 -15.727 1.00 35.91 198 LYS A N 1
ATOM 1603 C CA . LYS A 1 198 ? 1.813 16.409 -16.260 1.00 35.91 198 LYS A CA 1
ATOM 1604 C C . LYS A 1 198 ? 2.387 16.431 -17.676 1.00 35.91 198 LYS A C 1
ATOM 1606 O O . LYS A 1 198 ? 3.599 16.414 -17.882 1.00 35.91 198 LYS A O 1
ATOM 1611 N N . VAL A 1 199 ? 1.451 16.390 -18.618 1.00 33.88 199 VAL A N 1
ATOM 1612 C CA . VAL A 1 199 ? 1.558 16.871 -19.991 1.00 33.88 199 VAL A CA 1
ATOM 1613 C C . VAL A 1 199 ? 2.293 18.214 -19.949 1.00 33.88 199 VAL A C 1
ATOM 1615 O O . VAL A 1 199 ? 1.904 19.092 -19.178 1.00 33.88 199 VAL A O 1
ATOM 1618 N N . VAL A 1 200 ? 3.401 18.304 -20.687 1.00 31.25 200 VAL A N 1
ATOM 1619 C CA . VAL A 1 200 ? 3.938 19.594 -21.140 1.00 31.25 200 VAL A CA 1
ATOM 1620 C C . VAL A 1 200 ? 2.971 20.129 -22.177 1.00 31.25 200 VAL A C 1
ATOM 1622 O O . VAL A 1 200 ? 2.594 19.306 -23.044 1.00 31.25 200 VAL A O 1
#

Organism: Haemonchus placei (NCBI:txid6290)

Foldseek 3Di:
DQKEFAALQAAPPPPSQKTKIWDWDDPQVAFTATDDIDIDSDDALVVLLVRVVVSVVVCVVVVHDQQDEYHYPPDPSNVVSCVVDHRDDPDDFDDHSVVSSVVVNVQLCVQQVDRHHHPVSSVVSVVVRNVVSVVVVVCCVVVVDRRDDDDPLVVVLRVQLVVLVVVVVVVVVPDPDDDDPVSVVVSVVSNVVSVDPDDD

pLDDT: mean 71.79, std 12.55, range [31.25, 89.5]

Radius of gyration: 18.94 Å; chains: 1; bounding box: 54×41×42 Å

Secondary structure (DSSP, 8-state):
-EEEE-----TT-SSS--EEEEEEEEETTTEEEEEEEEEES---HHHHHHHHHHHHHHHHHTT--S----EE-S-HHHHHHHHHHS-------S--HHHHHHHHHHHHHHHH-SSS--HHHHHHHHHHHHHHHHHHHHHHHHHTPPPPPPPHHHHHHHHHHHHHHHHHHHHHHH-SSSPPHHHHHHHHHHHHHHH-----

Sequence (200 aa):
LVGDGVHDLQPDATNANGQLYTIHGVMANSVDVPLLFAITTRKNERVYERIFGKLKEAIEAAGGRNNIRILLDYEKAAINAAKRDMWCKWDVSILRTTNAAESFNRLLGVLLQVKYPRMSDLLRALQGTVTTARGTLLNIERRRMDPRPLRRRDRIRRRRVEREMARFKELLSRTRGFPSTRTITTYCRRMARFVTEKVV